Protein 4DZT (pdb70)

Nearest PDB structures (foldseek):
  4dzt-assembly1_A  TM=1.004E+00  e=1.443E-64  Thermus aquaticus
  5wsl-assembly3_C  TM=9.972E-01  e=3.946E-50  Meiothermus taiwanensis WR-220
  8c4z-assembly1_B  TM=9.954E-01  e=3.237E-49  Thermus sp. Rt41A
  2b6n-assembly1_A  TM=9.956E-01  e=1.188E-48  Serratia sp. GF96
  8c4x-assembly1_A  TM=9.889E-01  e=1.131E-44  Actinomadura keratinilytica

InterPro domains:
  IPR000209 Peptidase S8/S53 domain [PF00082] (157-385)
  IPR010259 Peptidase S8 propeptide/proteinase inhibitor I9 [PF05922] (54-125)
  IPR015500 Peptidase S8, subtilisin-related [PR00723] (157-176)
  IPR015500 Peptidase S8, subtilisin-related [PR00723] (193-206)
  IPR015500 Peptidase S8, subtilisin-related [PR00723] (346-362)
  IPR022398 Peptidase S8, subtilisin, His-active site [PS00137] (197-207)
  IPR023827 Peptidase S8, subtilisin, Asp-active site [PS00136] (162-173)
  IPR023828 Peptidase S8, subtilisin, Ser-active site [PS00138] (347-357)
  IPR034193 Proteinase K-like catalytic domain [cd04077] (135-383)
  IPR036852 Peptidase S8/S53 domain superfamily [G3DSA:3.40.50.200] (128-403)
  IPR036852 Peptidase S8/S53 domain superfamily [SSF52743] (130-393)
  IPR037045 Peptidase S8 propeptide/proteinase inhibitor I9 superfamily [G3DSA:3.30.70.80] (52-126)
  IPR050131 Subtilisin-like serine protease [PTHR43806] (48-412)

B-factor: mean 15.78, std 9.95, range [2.18, 90.74]

CATH classification: 3.40.50.200

Organism: Thermus aquaticus (NCBI:txid271)

Radius of gyration: 16.33 Å; Cα contacts (8 Å, |Δi|>4): 812; chains: 1; bounding box: 38×42×44 Å

Structure (mmCIF, N/CA/C/O backbone):
data_4DZT
#
_entry.id   4DZT
#
_cell.length_a   40.906
_cell.length_b   64.480
_cell.length_c   45.716
_cell.angle_alpha   90.00
_cell.angle_beta   109.10
_cell.angle_gamma   90.00
#
_symmetry.space_group_name_H-M   'P 1 21 1'
#
loop_
_entity.id
_entity.type
_entity.pdbx_description
1 polymer Aqualysin-1
2 non-polymer 'phenylmethanesulfonic acid'
3 non-polymer 'CALCIUM ION'
4 water water
#
loop_
_atom_site.group_PDB
_atom_site.id
_atom_site.type_symbol
_atom_site.label_atom_id
_atom_site.label_alt_id
_atom_site.label_comp_id
_atom_site.label_asym_id
_atom_site.label_entity_id
_atom_site.label_seq_id
_atom_site.pdbx_PDB_ins_code
_atom_site.Cartn_x
_atom_site.Cartn_y
_atom_site.Cartn_z
_atom_site.occupancy
_atom_site.B_iso_or_equiv
_atom_site.auth_seq_id
_atom_site.auth_comp_id
_atom_site.auth_asym_id
_atom_site.auth_atom_id
_atom_site.pdbx_PDB_model_num
ATOM 1 N N . ALA A 1 1 ? 22.941 5.259 25.445 1.00 18.67 1 ALA A N 1
ATOM 2 C CA . ALA A 1 1 ? 24.266 4.969 26.010 1.00 16.52 1 ALA A CA 1
ATOM 3 C C . ALA A 1 1 ? 24.903 6.310 26.354 1.00 13.94 1 ALA A C 1
ATOM 4 O O . ALA A 1 1 ? 24.511 7.304 25.734 1.00 14.72 1 ALA A O 1
ATOM 6 N N . THR A 1 2 ? 25.818 6.372 27.313 1.00 8.72 2 THR A N 1
ATOM 7 C CA . THR A 1 2 ? 26.433 7.695 27.540 1.00 16.05 2 THR A CA 1
ATOM 8 C C . THR A 1 2 ? 27.948 7.569 27.443 1.00 19.17 2 THR A C 1
ATOM 9 O O . THR A 1 2 ? 28.535 6.670 28.050 1.00 18.61 2 THR A O 1
ATOM 13 N N . GLN A 1 3 ? 28.578 8.464 26.701 1.00 12.37 3 GLN A N 1
ATOM 14 C CA . GLN A 1 3 ? 30.045 8.483 26.624 1.00 6.69 3 GLN A CA 1
ATOM 15 C C . GLN A 1 3 ? 30.607 9.514 27.588 1.00 8.76 3 GLN A C 1
ATOM 16 O O . GLN A 1 3 ? 30.233 10.679 27.486 1.00 9.77 3 GLN A O 1
ATOM 22 N N . SER A 1 4 ? 31.473 9.111 28.515 1.00 10.99 4 SER A N 1
ATOM 23 C CA . SER A 1 4 ? 32.068 10.074 29.434 1.00 6.57 4 SER A CA 1
ATOM 24 C C . SER A 1 4 ? 33.441 9.567 29.862 1.00 11.23 4 SER A C 1
ATOM 25 O O . SER A 1 4 ? 33.518 8.402 30.281 1.00 15.34 4 SER A O 1
ATOM 28 N N . PRO A 1 5 ? 34.491 10.353 29.784 1.00 13.54 5 PRO A N 1
ATOM 29 C CA . PRO A 1 5 ? 34.481 11.716 29.251 1.00 20.43 5 PRO A CA 1
ATOM 30 C C . PRO A 1 5 ? 34.314 11.766 27.731 1.00 21.39 5 PRO A C 1
ATOM 31 O O . PRO A 1 5 ? 34.298 10.733 27.067 1.00 13.38 5 PRO A O 1
ATOM 35 N N . ALA A 1 6 ? 34.181 12.974 27.192 1.00 17.60 6 ALA A N 1
ATOM 36 C CA . ALA A 1 6 ? 33.890 13.133 25.777 1.00 18.30 6 ALA A CA 1
ATOM 37 C C . ALA A 1 6 ? 34.488 14.430 25.222 1.00 14.08 6 ALA A C 1
ATOM 38 O O . ALA A 1 6 ? 34.648 15.375 25.983 1.00 9.09 6 ALA A O 1
ATOM 40 N N . PRO A 1 7 ? 34.759 14.419 23.926 1.00 9.91 7 PRO A N 1
ATOM 41 C CA . PRO A 1 7 ? 35.211 15.603 23.187 1.00 10.25 7 PRO A CA 1
ATOM 42 C C . PRO A 1 7 ? 34.260 16.764 23.432 1.00 14.15 7 PRO A C 1
ATOM 43 O O . PRO A 1 7 ? 33.050 16.530 23.555 1.00 16.06 7 PRO A O 1
ATOM 47 N N . TRP A 1 8 ? 34.720 18.016 23.519 1.00 9.11 8 TRP A N 1
ATOM 48 C CA . TRP A 1 8 ? 33.787 19.041 24.012 1.00 9.14 8 TRP A CA 1
ATOM 49 C C . TRP A 1 8 ? 32.638 19.253 23.047 1.00 5.34 8 TRP A C 1
ATOM 50 O O . TRP A 1 8 ? 31.508 19.595 23.435 1.00 10.58 8 TRP A O 1
ATOM 61 N N . GLY A 1 9 ? 32.889 19.098 21.746 1.00 7.26 9 GLY A N 1
ATOM 62 C CA . GLY A 1 9 ? 31.803 19.358 20.786 1.00 9.45 9 GLY A CA 1
ATOM 63 C C . GLY A 1 9 ? 30.651 18.382 20.932 1.00 13.06 9 GLY A C 1
ATOM 64 O O . GLY A 1 9 ? 29.471 18.752 20.974 1.00 12.22 9 GLY A O 1
ATOM 65 N N . LEU A 1 10 ? 30.913 17.082 21.037 1.00 8.80 10 LEU A N 1
ATOM 66 C CA . LEU A 1 10 ? 29.880 16.121 21.382 1.00 7.26 10 LEU A CA 1
ATOM 67 C C . LEU A 1 10 ? 29.204 16.501 22.701 1.00 9.93 10 LEU A C 1
ATOM 68 O O . LEU A 1 10 ? 27.987 16.491 22.835 1.00 9.94 10 LEU A O 1
ATOM 73 N N . ASP A 1 11 ? 30.044 16.804 23.682 1.00 9.58 11 ASP A N 1
ATOM 74 C CA . ASP A 1 11 ? 29.572 17.190 25.011 1.00 9.16 11 ASP A CA 1
ATOM 75 C C . ASP A 1 11 ? 28.541 18.313 24.942 1.00 7.20 11 ASP A C 1
ATOM 76 O O . ASP A 1 11 ? 27.507 18.305 25.630 1.00 6.05 11 ASP A O 1
ATOM 81 N N . ARG A 1 12 ? 28.817 19.313 24.113 1.00 6.84 12 ARG A N 1
ATOM 82 C CA . ARG A 1 12 ? 27.983 20.515 24.082 1.00 8.33 12 ARG A CA 1
ATOM 83 C C . ARG A 1 12 ? 26.629 20.252 23.455 1.00 13.65 12 ARG A C 1
ATOM 84 O O . ARG A 1 12 ? 25.587 20.826 23.769 1.00 8.96 12 ARG A O 1
ATOM 92 N N . ILE A 1 13 ? 26.564 19.342 22.468 1.00 10.04 13 ILE A N 1
ATOM 93 C CA . ILE A 1 13 ? 25.305 19.309 21.729 1.00 6.74 13 ILE A CA 1
ATOM 94 C C . ILE A 1 13 ? 24.233 18.421 22.354 1.00 11.45 13 ILE A C 1
ATOM 95 O O . ILE A 1 13 ? 23.126 18.431 21.811 1.00 9.91 13 ILE A O 1
ATOM 100 N N . ASP A 1 14 ? 24.524 17.670 23.427 1.00 9.12 14 ASP A N 1
ATOM 101 C CA . ASP A 1 14 ? 23.405 16.905 24.014 1.00 9.04 14 ASP A CA 1
ATOM 102 C C . ASP A 1 14 ? 22.817 17.625 25.214 1.00 17.22 14 ASP A C 1
ATOM 103 O O . ASP A 1 14 ? 22.105 17.024 26.026 1.00 10.35 14 ASP A O 1
ATOM 108 N N . GLN A 1 15 ? 23.099 18.924 25.357 1.00 14.89 15 GLN A N 1
ATOM 109 C CA . GLN A 1 15 ? 22.484 19.693 26.426 1.00 14.57 15 GLN A CA 1
ATOM 110 C C . GLN A 1 15 ? 22.152 21.096 25.933 1.00 20.60 15 GLN A C 1
ATOM 111 O O . GLN A 1 15 ? 22.737 21.582 24.973 1.00 15.23 15 GLN A O 1
ATOM 117 N N . ARG A 1 16 ? 21.213 21.754 26.604 1.00 13.94 16 ARG A N 1
ATOM 118 C CA . ARG A 1 16 ? 20.896 23.120 26.194 1.00 10.93 16 ARG A CA 1
ATOM 119 C C . ARG A 1 16 ? 21.848 24.150 26.766 1.00 14.09 16 ARG A C 1
ATOM 120 O O . ARG A 1 16 ? 22.184 25.118 26.077 1.00 14.01 16 ARG A O 1
ATOM 128 N N . ASP A 1 17 ? 22.280 24.015 28.023 1.00 12.99 17 ASP A N 1
ATOM 129 C CA . ASP A 1 17 ? 23.054 25.097 28.621 1.00 7.75 17 ASP A 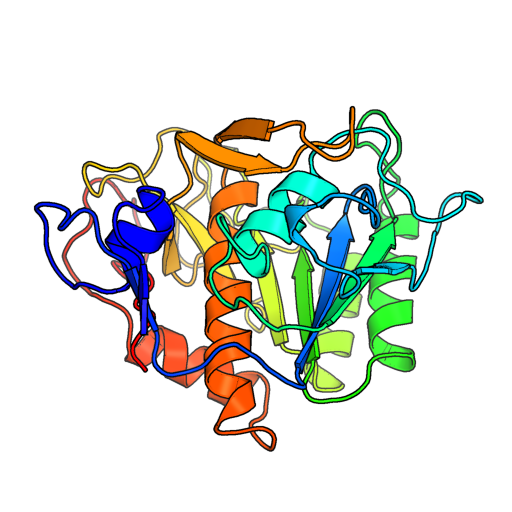CA 1
ATOM 130 C C . ASP A 1 17 ? 24.411 24.659 29.173 1.00 11.09 17 ASP A C 1
ATOM 131 O O . ASP A 1 17 ? 24.608 23.487 29.467 1.00 16.42 17 ASP A O 1
ATOM 139 N N . LEU A 1 18 ? 25.305 25.629 29.312 1.00 5.63 18 LEU A N 1
ATOM 140 C CA . LEU A 1 18 ? 26.576 25.410 29.998 1.00 6.46 18 LEU A CA 1
ATOM 141 C C . LEU A 1 18 ? 26.302 25.301 31.487 1.00 8.73 18 LEU A C 1
ATOM 142 O O . LEU A 1 18 ? 25.201 25.709 31.875 1.00 12.47 18 LEU A O 1
ATOM 147 N N . PRO A 1 19 ? 27.192 24.786 32.309 1.00 13.18 19 PRO A N 1
ATOM 148 C CA . PRO A 1 19 ? 28.500 24.295 31.882 1.00 16.51 19 PRO A CA 1
ATOM 149 C C . PRO A 1 19 ? 28.473 22.900 31.268 1.00 12.43 19 PRO A C 1
ATOM 150 O O . PRO A 1 19 ? 27.563 22.095 31.383 1.00 10.91 19 PRO A O 1
ATOM 154 N N . LEU A 1 20 ? 29.547 22.590 30.545 1.00 10.44 20 LEU A N 1
ATOM 155 C CA . LEU A 1 20 ? 29.673 21.256 29.949 1.00 6.74 20 LEU A CA 1
ATOM 156 C C . LEU A 1 20 ? 29.578 20.141 30.979 1.00 18.89 20 LEU A C 1
ATOM 157 O O . LEU A 1 20 ? 29.991 20.326 32.131 1.00 15.14 20 LEU A O 1
ATOM 162 N N . SER A 1 21 ? 29.050 18.977 30.598 1.00 11.80 21 SER A N 1
ATOM 163 C CA . SER A 1 21 ? 28.867 17.890 31.551 1.00 6.24 21 SER A CA 1
ATOM 164 C C . SER A 1 21 ? 29.987 16.865 31.496 1.00 12.39 21 SER A C 1
ATOM 165 O O . SER A 1 21 ? 30.028 15.964 32.342 1.00 11.88 21 SER A O 1
ATOM 168 N N . ASN A 1 22 ? 30.893 16.974 30.529 1.00 11.29 22 ASN A N 1
ATOM 169 C CA . ASN A 1 22 ? 31.889 15.973 30.192 1.00 7.67 22 ASN A CA 1
ATOM 170 C C . ASN A 1 22 ? 31.238 14.634 29.835 1.00 12.11 22 ASN A C 1
ATOM 171 O O . ASN A 1 22 ? 31.763 13.536 30.072 1.00 14.03 22 ASN A O 1
ATOM 176 N N . SER A 1 23 ? 30.055 14.709 29.224 1.00 9.81 23 SER A N 1
ATOM 177 C CA . SER A 1 23 ? 29.338 13.518 28.818 1.00 11.76 23 SER A CA 1
ATOM 178 C C . SER A 1 23 ? 28.487 13.740 27.573 1.00 11.53 23 SER A C 1
ATOM 179 O O . SER A 1 23 ? 27.884 14.784 27.321 1.00 11.71 23 SER A O 1
ATOM 182 N N . TYR A 1 24 ? 28.448 12.686 26.753 1.00 6.08 24 TYR A N 1
ATOM 183 C CA . TYR A 1 24 ? 27.655 12.722 25.534 1.00 13.07 24 TYR A CA 1
ATOM 184 C C . TYR A 1 24 ? 26.712 11.517 25.515 1.00 12.99 24 TYR A C 1
ATOM 185 O O . TYR A 1 24 ? 27.133 10.362 25.473 1.00 10.17 24 TYR A O 1
ATOM 194 N N . THR A 1 25 ? 25.429 11.842 25.568 1.00 10.84 25 THR A N 1
ATOM 195 C CA . THR A 1 25 ? 24.431 10.772 25.586 1.00 14.47 25 THR A CA 1
ATOM 196 C C . THR A 1 25 ? 23.806 10.599 24.210 1.00 19.93 25 THR A C 1
ATOM 197 O O . THR A 1 25 ? 23.554 11.616 23.559 1.00 14.92 25 THR A O 1
ATOM 201 N N . TYR A 1 26 ? 23.570 9.355 23.790 1.00 12.91 26 TYR A N 1
ATOM 202 C CA . TYR A 1 26 ? 22.947 9.135 22.478 1.00 13.07 26 TYR A CA 1
ATOM 203 C C . TYR A 1 26 ? 21.947 7.985 22.561 1.00 15.32 26 TYR A C 1
ATOM 204 O O . TYR A 1 26 ? 22.209 6.969 23.211 1.00 16.65 26 TYR A O 1
ATOM 213 N N . THR A 1 27 ? 20.793 8.147 21.927 1.00 16.98 27 THR A N 1
ATOM 214 C CA . THR A 1 27 ? 19.780 7.098 21.963 1.00 15.45 27 THR A CA 1
ATOM 215 C C . THR A 1 27 ? 19.713 6.384 20.616 1.00 24.84 27 THR A C 1
ATOM 216 O O . THR A 1 27 ? 18.973 5.424 20.474 1.00 22.06 27 THR A O 1
ATOM 220 N N . ALA A 1 28 ? 20.477 6.857 19.647 1.00 16.17 28 ALA A N 1
ATOM 221 C CA . ALA A 1 28 ? 20.608 6.260 18.328 1.00 10.77 28 ALA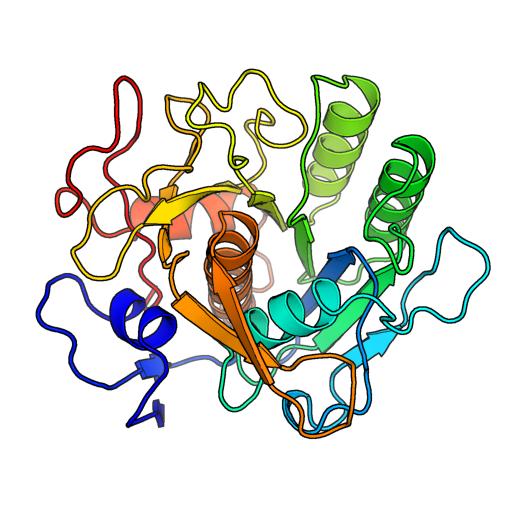 A CA 1
ATOM 222 C C . ALA A 1 28 ? 22.093 6.306 17.966 1.00 8.28 28 ALA A C 1
ATOM 223 O O . ALA A 1 28 ? 22.838 6.970 18.696 1.00 14.28 28 ALA A O 1
ATOM 225 N N . THR A 1 29 ? 22.466 5.625 16.897 1.00 8.86 29 THR A N 1
ATOM 226 C CA . THR A 1 29 ? 23.831 5.518 16.442 1.00 12.19 29 THR A CA 1
ATOM 227 C C . THR A 1 29 ? 23.965 5.782 14.941 1.00 13.05 29 THR A C 1
ATOM 228 O O . THR A 1 29 ? 25.097 5.804 14.461 1.00 16.93 29 THR A O 1
ATOM 232 N N . GLY A 1 30 ? 22.879 5.973 14.206 1.00 11.74 30 GLY A N 1
ATOM 233 C CA . GLY A 1 30 ? 22.940 6.141 12.766 1.00 13.40 30 GLY A CA 1
ATOM 234 C C . GLY A 1 30 ? 23.117 4.819 12.039 1.00 14.06 30 GLY A C 1
ATOM 235 O O . GLY A 1 30 ? 23.549 4.724 10.889 1.00 10.47 30 GLY A O 1
ATOM 236 N N . ARG A 1 31 ? 22.799 3.718 12.715 1.00 11.82 31 ARG A N 1
ATOM 237 C CA . ARG A 1 31 ? 23.008 2.388 12.152 1.00 11.15 31 ARG A CA 1
ATOM 238 C C . ARG A 1 31 ? 22.172 2.288 10.883 1.00 5.99 31 ARG A C 1
ATOM 239 O O . ARG A 1 31 ? 21.019 2.744 10.936 1.00 12.06 31 ARG A O 1
ATOM 247 N N . GLY A 1 32 ? 22.742 1.793 9.799 1.00 18.39 32 GLY A N 1
ATOM 248 C CA . GLY A 1 32 ? 22.017 1.691 8.536 1.00 20.47 32 GLY A CA 1
ATOM 249 C C . GLY A 1 32 ? 21.954 2.972 7.735 1.00 24.43 32 GLY A C 1
ATOM 250 O O . GLY A 1 32 ? 21.372 3.027 6.641 1.00 16.43 32 GLY A O 1
ATOM 251 N N . VAL A 1 33 ? 22.522 4.098 8.200 1.00 13.70 33 VAL A N 1
ATOM 252 C CA . VAL A 1 33 ? 22.411 5.250 7.280 1.00 12.12 33 VAL A CA 1
ATOM 253 C C . VAL A 1 33 ? 23.803 5.528 6.724 1.00 9.81 33 VAL A C 1
ATOM 254 O O . VAL A 1 33 ? 24.846 5.286 7.311 1.00 14.06 33 VAL A O 1
ATOM 258 N N . ASN A 1 34 ? 23.754 5.964 5.469 1.00 5.94 34 ASN A N 1
ATOM 259 C CA . ASN A 1 34 ? 24.895 6.136 4.598 1.00 7.59 34 ASN A CA 1
ATOM 260 C C . ASN A 1 34 ? 25.320 7.593 4.550 1.00 11.45 34 ASN A C 1
ATOM 261 O O . ASN A 1 34 ? 24.523 8.456 4.183 1.00 10.65 34 ASN A O 1
ATOM 266 N N . VAL A 1 35 ? 26.567 7.858 4.943 1.00 10.01 35 VAL A N 1
ATOM 267 C CA . VAL A 1 35 ? 27.055 9.231 4.967 1.00 6.16 35 VAL A CA 1
ATOM 268 C C . VAL A 1 35 ? 28.170 9.377 3.922 1.00 11.49 35 VAL A C 1
ATOM 269 O O . VAL A 1 35 ? 29.140 8.617 3.995 1.00 13.73 35 VAL A O 1
ATOM 273 N N . TYR A 1 36 ? 27.986 10.314 3.006 1.00 7.63 36 TYR A N 1
ATOM 274 C CA . TYR A 1 36 ? 28.927 10.585 1.919 1.00 10.24 36 TYR A CA 1
ATOM 275 C C . TYR A 1 36 ? 29.776 11.803 2.239 1.00 11.77 36 TYR A C 1
ATOM 276 O O . TYR A 1 36 ? 29.304 12.936 2.255 1.00 7.84 36 TYR A O 1
ATOM 285 N N . VAL A 1 37 ? 31.056 11.587 2.527 1.00 12.41 37 VAL A N 1
ATOM 286 C CA . VAL A 1 37 ? 31.940 12.705 2.866 1.00 9.68 37 VAL A CA 1
ATOM 287 C C . VAL A 1 37 ? 32.676 13.180 1.619 1.00 12.46 37 VAL A C 1
ATOM 288 O O . VAL A 1 37 ? 33.560 12.488 1.116 1.00 10.59 37 VAL A O 1
ATOM 292 N N . ILE A 1 38 ? 32.296 14.334 1.108 1.00 10.45 38 ILE A N 1
ATOM 293 C CA . ILE A 1 38 ? 32.854 14.930 -0.096 1.00 6.41 38 ILE A CA 1
ATOM 294 C C . ILE A 1 38 ? 33.971 15.871 0.354 1.00 10.70 38 ILE A C 1
ATOM 295 O O . ILE A 1 38 ? 33.695 16.941 0.896 1.00 7.41 38 ILE A O 1
ATOM 300 N N . ASP A 1 39 ? 35.200 15.413 0.140 1.00 8.85 39 ASP A N 1
ATOM 301 C CA . ASP A 1 39 ? 36.341 16.035 0.813 1.00 6.25 39 ASP A CA 1
ATOM 302 C C . ASP A 1 39 ? 37.632 15.475 0.245 1.00 10.42 39 ASP A C 1
ATOM 303 O O . ASP A 1 39 ? 37.656 15.112 -0.939 1.00 13.44 39 ASP A O 1
ATOM 308 N N . THR A 1 40 ? 38.691 15.440 1.069 1.00 10.22 40 THR A N 1
ATOM 309 C CA . THR A 1 40 ? 40.006 15.015 0.585 1.00 7.69 40 THR A CA 1
ATOM 310 C C . THR A 1 40 ? 40.152 13.505 0.636 1.00 11.63 40 THR A C 1
ATOM 311 O O . THR A 1 40 ? 41.246 12.996 0.436 1.00 6.59 40 THR 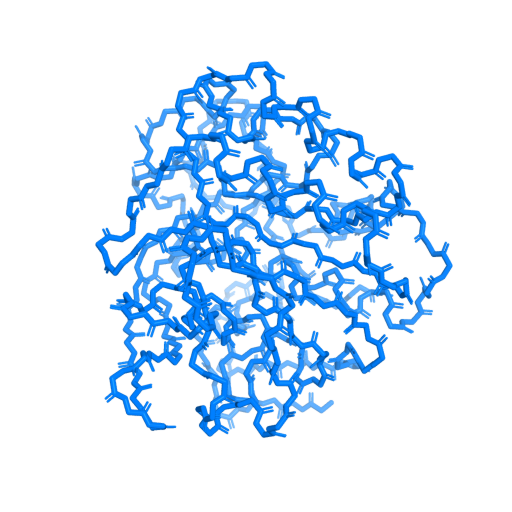A O 1
ATOM 315 N N . GLY A 1 41 ? 39.073 12.790 0.947 1.00 11.42 41 GLY A N 1
ATOM 316 C CA . GLY A 1 41 ? 39.183 11.334 1.030 1.00 6.11 41 GLY A CA 1
ATOM 317 C C . GLY A 1 41 ? 39.088 10.918 2.489 1.00 5.72 41 GLY A C 1
ATOM 318 O O . GLY A 1 41 ? 38.902 11.800 3.331 1.00 8.68 41 GLY A O 1
ATOM 319 N N . ILE A 1 42 ? 39.226 9.629 2.759 1.00 9.52 42 ILE A N 1
ATOM 320 C CA . ILE A 1 42 ? 39.211 9.112 4.136 1.00 8.78 42 ILE A CA 1
ATOM 321 C C . ILE A 1 42 ? 40.261 8.028 4.330 1.00 11.69 42 ILE A C 1
ATOM 322 O O . ILE A 1 42 ? 40.390 7.137 3.479 1.00 10.88 42 ILE A O 1
ATOM 327 N N . ARG A 1 43 ? 41.014 8.075 5.435 1.00 6.54 43 ARG A N 1
ATOM 328 C CA . ARG A 1 43 ? 41.889 6.928 5.726 1.00 12.76 43 ARG A CA 1
ATOM 329 C C . ARG A 1 43 ? 40.991 5.825 6.265 1.00 12.91 43 ARG A C 1
ATOM 330 O O . ARG A 1 43 ? 40.589 5.851 7.430 1.00 9.94 43 ARG A O 1
ATOM 338 N N . THR A 1 44 ? 40.606 4.877 5.416 1.00 7.32 44 THR A N 1
ATOM 339 C CA . THR A 1 44 ? 39.527 3.989 5.831 1.00 6.37 44 THR A CA 1
ATOM 340 C C . THR A 1 44 ? 39.943 2.997 6.910 1.00 16.66 44 THR A C 1
ATOM 341 O O . THR A 1 44 ? 39.061 2.461 7.583 1.00 14.24 44 THR A O 1
ATOM 345 N N . THR A 1 45 ? 41.237 2.745 7.066 1.00 9.62 45 THR A N 1
ATOM 346 C CA . THR A 1 45 ? 41.674 1.730 8.026 1.00 14.90 45 THR A CA 1
ATOM 347 C C . THR A 1 45 ? 41.920 2.323 9.402 1.00 17.33 45 THR A C 1
ATOM 348 O O . THR A 1 45 ? 42.345 1.613 10.316 1.00 16.29 45 THR A O 1
ATOM 352 N N . HIS A 1 46 ? 41.652 3.628 9.548 1.00 10.67 46 HIS A N 1
ATOM 353 C CA . HIS A 1 46 ? 41.799 4.235 10.872 1.00 9.74 46 HIS A CA 1
ATOM 354 C C . HIS A 1 46 ? 40.964 3.469 11.893 1.00 17.15 46 HIS A C 1
ATOM 355 O O . HIS A 1 46 ? 39.831 3.015 11.679 1.00 9.69 46 HIS A O 1
ATOM 362 N N . ARG A 1 47 ? 41.563 3.310 13.070 1.00 12.32 47 ARG A N 1
ATOM 363 C CA . ARG A 1 47 ? 40.882 2.527 14.097 1.00 16.86 47 ARG A CA 1
ATOM 364 C C . ARG A 1 47 ? 39.572 3.169 14.542 1.00 13.87 47 ARG A C 1
ATOM 365 O O . ARG A 1 47 ? 38.748 2.450 15.105 1.00 16.19 47 ARG A O 1
ATOM 373 N N . GLU A 1 48 ? 39.324 4.459 14.347 1.00 7.07 48 GLU A N 1
ATOM 374 C CA . GLU A 1 48 ? 3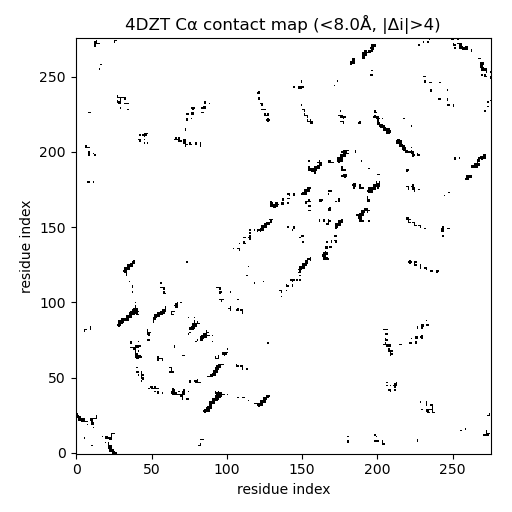8.038 5.044 14.760 1.00 10.64 48 GLU A CA 1
ATOM 375 C C . GLU A 1 48 ? 36.815 4.499 14.030 1.00 7.49 48 GLU A C 1
ATOM 376 O O . GLU A 1 48 ? 35.684 4.651 14.514 1.00 9.40 48 GLU A O 1
ATOM 382 N N . PHE A 1 49 ? 36.990 3.918 12.847 1.00 8.30 49 PHE A N 1
ATOM 383 C CA . PHE A 1 49 ? 35.876 3.579 11.972 1.00 10.13 49 PHE A CA 1
ATOM 384 C C . PHE A 1 49 ? 35.468 2.114 12.087 1.00 10.51 49 PHE A C 1
ATOM 385 O O . PHE A 1 49 ? 34.374 1.772 11.646 1.00 12.37 49 PHE A O 1
ATOM 393 N N . GLY A 1 50 ? 36.334 1.273 12.648 1.00 12.50 50 GLY A N 1
ATOM 394 C CA . GLY A 1 50 ? 36.058 -0.138 12.797 1.00 12.58 50 GLY A CA 1
ATOM 395 C C . GLY A 1 50 ? 35.466 -0.798 11.575 1.00 15.88 50 GLY A C 1
ATOM 396 O O . GLY A 1 50 ? 34.437 -1.472 11.666 1.00 22.09 50 GLY A O 1
ATOM 397 N N . GLY A 1 51 ? 36.064 -0.623 10.407 1.00 11.81 51 GLY A N 1
ATOM 398 C CA . GLY A 1 51 ? 35.573 -1.222 9.193 1.00 14.85 51 GLY A CA 1
ATOM 399 C C . GLY A 1 51 ? 34.363 -0.582 8.553 1.00 21.22 51 GLY A C 1
ATOM 400 O O . GLY A 1 51 ? 33.919 -1.103 7.518 1.00 15.49 51 GLY A O 1
ATOM 401 N N . ARG A 1 52 ? 33.814 0.504 9.091 1.00 10.42 52 ARG A N 1
ATOM 402 C CA . ARG A 1 52 ? 32.593 1.097 8.547 1.00 7.10 52 ARG A CA 1
ATOM 403 C C . ARG A 1 52 ? 32.855 2.112 7.448 1.00 11.00 52 ARG A C 1
ATOM 404 O O . ARG A 1 52 ? 31.918 2.581 6.796 1.00 14.15 52 ARG A O 1
ATOM 412 N N . ALA A 1 53 ? 34.108 2.499 7.234 1.00 10.17 53 ALA A N 1
ATOM 413 C CA . ALA A 1 53 ? 34.449 3.478 6.204 1.00 15.60 53 ALA A CA 1
ATOM 414 C C . ALA A 1 53 ? 34.836 2.792 4.909 1.00 19.63 53 ALA A C 1
ATOM 415 O O . ALA A 1 53 ? 35.624 1.834 4.894 1.00 14.28 53 ALA A O 1
ATOM 417 N N . ARG A 1 54 ? 34.310 3.225 3.769 1.00 10.42 54 ARG A N 1
ATOM 418 C CA . ARG A 1 54 ? 34.791 2.635 2.520 1.00 14.24 54 ARG A CA 1
ATOM 419 C C . ARG A 1 54 ? 34.862 3.746 1.477 1.00 20.14 54 ARG A C 1
ATOM 420 O O . ARG A 1 54 ? 34.398 4.847 1.762 1.00 12.72 54 ARG A O 1
ATOM 428 N N . VAL A 1 55 ? 35.468 3.451 0.335 1.00 16.96 55 VAL A N 1
ATOM 429 C CA . VAL A 1 55 ? 35.620 4.446 -0.721 1.00 16.90 55 VAL A CA 1
ATOM 430 C C . VAL A 1 55 ? 34.444 4.349 -1.690 1.00 15.67 55 VAL A C 1
ATOM 431 O O . VAL A 1 55 ? 34.102 3.252 -2.139 1.00 20.26 55 VAL A O 1
ATOM 435 N N . GLY A 1 56 ? 33.819 5.465 -2.046 1.00 11.73 56 GLY A N 1
ATOM 436 C CA . GLY A 1 56 ? 32.776 5.453 -3.057 1.00 10.29 56 GLY A CA 1
ATOM 437 C C . GLY A 1 56 ? 33.323 5.953 -4.376 1.00 11.95 56 GLY A C 1
ATOM 438 O O . GLY A 1 56 ? 33.162 5.326 -5.422 1.00 15.80 56 GLY A O 1
ATOM 439 N N . TYR A 1 57 ? 33.997 7.112 -4.341 1.00 10.75 57 TYR A N 1
ATOM 440 C CA . TYR A 1 57 ? 34.416 7.669 -5.638 1.00 9.28 57 TYR A CA 1
ATOM 441 C C . TYR A 1 57 ? 35.634 8.548 -5.481 1.00 15.95 57 TYR A C 1
ATOM 442 O O . TYR A 1 57 ? 35.824 9.181 -4.432 1.00 11.78 57 TYR A O 1
ATOM 451 N N . ASP A 1 58 ? 36.495 8.622 -6.482 1.00 11.00 58 ASP A N 1
ATOM 452 C CA . ASP A 1 58 ? 37.677 9.486 -6.458 1.00 9.74 58 ASP A CA 1
ATOM 453 C C . ASP A 1 58 ? 37.739 10.215 -7.800 1.00 16.33 58 ASP A C 1
ATOM 454 O O . ASP A 1 58 ? 37.923 9.555 -8.822 1.00 14.06 58 ASP A O 1
ATOM 459 N N . ALA A 1 59 ? 37.584 11.526 -7.793 1.00 12.62 59 ALA A N 1
ATOM 460 C CA . ALA A 1 59 ? 37.552 12.363 -8.978 1.00 16.54 59 ALA A CA 1
ATOM 461 C C . ALA A 1 59 ? 38.939 12.710 -9.500 1.00 17.86 59 ALA A C 1
ATOM 462 O O . ALA A 1 59 ? 39.037 13.412 -10.508 1.00 17.49 59 ALA A O 1
ATOM 464 N N . LEU A 1 60 ? 40.023 12.257 -8.871 1.00 8.26 60 LEU A N 1
ATOM 465 C CA . LEU A 1 60 ? 41.364 12.691 -9.244 1.00 8.54 60 LEU A CA 1
ATOM 466 C C . LEU A 1 60 ? 42.289 11.581 -9.716 1.00 16.86 60 LEU A C 1
ATOM 467 O O . LEU A 1 60 ? 43.511 11.789 -9.796 1.00 13.78 60 LEU A O 1
ATOM 472 N N . GLY A 1 61 ? 41.762 10.402 -10.000 1.00 16.89 61 GLY A N 1
ATOM 473 C CA . GLY A 1 61 ? 42.507 9.257 -10.469 1.00 20.25 61 GLY A CA 1
ATOM 474 C C . GLY A 1 61 ? 43.141 8.400 -9.397 1.00 22.14 61 GLY A C 1
ATOM 475 O O . GLY A 1 61 ? 43.905 7.463 -9.669 1.00 20.02 61 GLY A O 1
ATOM 476 N N . GLY A 1 62 ? 42.838 8.712 -8.137 1.00 11.95 62 GLY A N 1
ATOM 477 C CA . GLY A 1 62 ? 43.418 7.987 -7.025 1.00 10.54 62 GLY A CA 1
ATOM 478 C C . GLY A 1 62 ? 42.464 6.946 -6.474 1.00 16.00 62 GLY A C 1
ATOM 479 O O . GLY A 1 62 ? 41.454 6.650 -7.116 1.00 19.61 62 GLY A O 1
ATOM 480 N N . ASN A 1 63 ? 42.791 6.422 -5.303 1.00 7.38 63 ASN A N 1
ATOM 481 C CA . ASN A 1 63 ? 42.089 5.340 -4.662 1.00 16.81 63 ASN A CA 1
ATOM 482 C C . ASN A 1 63 ? 41.153 5.782 -3.543 1.00 13.35 63 ASN A C 1
ATOM 483 O O . ASN A 1 63 ? 40.706 4.908 -2.782 1.00 11.87 63 ASN A O 1
ATOM 488 N N . GLY A 1 64 ? 40.863 7.075 -3.449 1.00 12.97 64 GLY A N 1
ATOM 489 C CA . GLY A 1 64 ? 39.921 7.533 -2.444 1.00 11.62 64 GLY A CA 1
ATOM 490 C C . GLY A 1 64 ? 40.514 7.758 -1.067 1.00 16.68 64 GLY A C 1
ATOM 491 O O . GLY A 1 64 ? 39.800 8.337 -0.238 1.00 12.93 64 GLY A O 1
ATOM 492 N N . GLN A 1 65 ? 41.752 7.333 -0.793 1.00 13.91 65 GLN A N 1
ATOM 493 C CA . GLN A 1 65 ? 42.331 7.485 0.534 1.00 16.20 65 GLN A CA 1
ATOM 494 C C . GLN A 1 65 ? 42.779 8.925 0.740 1.00 12.11 65 GLN A C 1
ATOM 495 O O . GLN A 1 65 ? 43.162 9.617 -0.188 1.00 11.84 65 GLN A O 1
ATOM 501 N N . ASP A 1 66 ? 42.754 9.364 1.989 1.00 8.92 66 ASP A N 1
ATOM 502 C CA . ASP A 1 66 ? 43.096 10.734 2.353 1.00 9.55 66 ASP A CA 1
ATOM 503 C C . ASP A 1 66 ? 44.593 10.971 2.356 1.00 12.10 66 ASP A C 1
ATOM 504 O O . ASP A 1 66 ? 45.311 10.174 2.972 1.00 13.98 66 ASP A O 1
ATOM 509 N N . CYS A 1 67 ? 45.159 11.991 1.702 1.00 7.09 67 CYS A N 1
ATOM 510 C CA . CYS A 1 67 ? 46.568 12.284 1.979 1.00 8.99 67 CYS A CA 1
ATOM 511 C C . CYS A 1 67 ? 46.692 13.699 2.526 1.00 7.49 67 CYS A C 1
ATOM 512 O O . CYS A 1 67 ? 47.752 14.313 2.490 1.00 15.65 67 CYS A O 1
ATOM 515 N N . ASN A 1 68 ? 45.573 14.245 3.016 1.00 12.28 68 ASN A N 1
ATOM 516 C CA . ASN A 1 68 ? 45.589 15.605 3.543 1.00 13.08 68 ASN A CA 1
ATOM 517 C C . ASN A 1 68 ? 45.292 15.630 5.041 1.00 14.30 68 ASN A C 1
ATOM 518 O O . ASN A 1 68 ? 45.970 16.324 5.800 1.00 10.51 68 ASN A O 1
ATOM 523 N N . GLY A 1 69 ? 44.267 14.891 5.465 1.00 11.91 69 GLY A N 1
ATOM 524 C CA . GLY A 1 69 ? 43.883 14.865 6.871 1.00 8.62 69 GLY A CA 1
ATOM 525 C C . GLY A 1 69 ? 42.464 15.356 7.074 1.00 9.75 69 GLY A C 1
ATOM 526 O O . GLY A 1 69 ? 41.732 14.793 7.886 1.00 8.18 69 GLY A O 1
ATOM 527 N N . HIS A 1 70 ? 42.073 16.399 6.349 1.00 9.63 70 HIS A N 1
ATOM 528 C CA . HIS A 1 70 ? 40.756 17.002 6.555 1.00 11.07 70 HIS A CA 1
ATOM 529 C C . HIS A 1 70 ? 39.613 16.009 6.405 1.00 10.49 70 HIS A C 1
ATOM 530 O O . HIS A 1 70 ? 38.757 15.966 7.296 1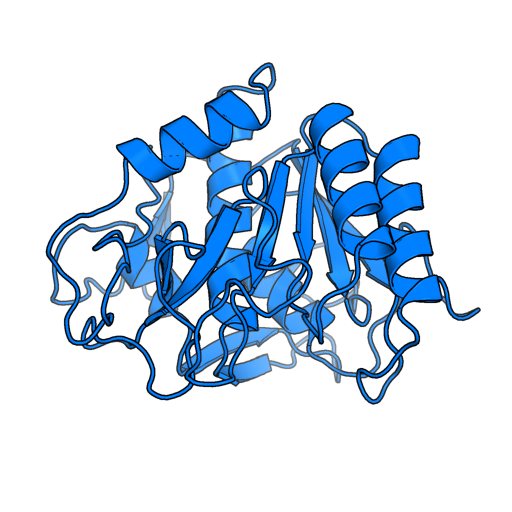.00 9.85 70 HIS A O 1
ATOM 542 N N . GLY A 1 71 ? 39.587 15.236 5.317 1.00 8.28 71 GLY A N 1
ATOM 543 C CA . GLY A 1 71 ? 38.477 14.305 5.127 1.00 11.07 71 GLY A CA 1
ATOM 544 C C . GLY A 1 71 ? 38.358 13.277 6.236 1.00 17.97 71 GLY A C 1
ATOM 545 O O . GLY A 1 71 ? 37.256 12.863 6.635 1.00 9.03 71 GLY A O 1
ATOM 546 N N . THR A 1 72 ? 39.498 12.825 6.751 1.00 9.69 72 THR A N 1
ATOM 547 C CA . THR A 1 72 ? 39.505 11.801 7.802 1.00 12.19 72 THR A CA 1
ATOM 548 C C . THR A 1 72 ? 38.966 12.385 9.107 1.00 8.52 72 THR A C 1
ATOM 549 O O . THR A 1 72 ? 38.204 11.711 9.797 1.00 8.86 72 THR A O 1
ATOM 553 N N . HIS A 1 73 ? 39.402 13.620 9.364 1.00 10.05 73 HIS A N 1
ATOM 554 C CA . HIS A 1 73 ? 39.041 14.393 10.548 1.00 11.02 73 HIS A CA 1
ATOM 555 C C . HIS A 1 73 ? 37.533 14.599 10.573 1.00 14.25 73 HIS A C 1
ATOM 556 O O . HIS A 1 73 ? 36.800 14.320 11.523 1.00 12.06 73 HIS A O 1
ATOM 563 N N . VAL A 1 74 ? 37.027 15.074 9.435 1.00 10.79 74 VAL A N 1
ATOM 564 C CA . VAL A 1 74 ? 35.590 15.291 9.241 1.00 9.33 74 VAL A CA 1
ATOM 565 C C . VAL A 1 74 ? 34.789 14.009 9.441 1.00 11.09 74 VAL A C 1
ATOM 566 O O . VAL A 1 74 ? 33.761 13.951 10.140 1.00 8.49 74 VAL A O 1
ATOM 570 N N . ALA A 1 75 ? 35.249 12.927 8.823 1.00 5.76 75 ALA A N 1
ATOM 571 C CA . ALA A 1 75 ? 34.630 11.604 8.934 1.00 11.74 75 ALA A CA 1
ATOM 572 C C . ALA A 1 75 ? 34.555 11.116 10.375 1.00 11.87 75 ALA A C 1
ATOM 573 O O . ALA A 1 75 ? 33.564 10.557 10.868 1.00 10.67 75 ALA A O 1
ATOM 575 N N . GLY A 1 76 ? 35.642 11.365 11.098 1.00 10.36 76 GLY A N 1
ATOM 576 C CA . GLY A 1 76 ? 35.668 11.032 12.512 1.00 13.69 76 GLY A CA 1
ATOM 577 C C . GLY A 1 76 ? 34.669 11.754 13.381 1.00 10.87 76 GLY A C 1
ATOM 578 O O . GLY A 1 76 ? 34.140 11.134 14.322 1.00 10.21 76 GLY A O 1
ATOM 579 N N . THR A 1 77 ? 34.386 13.033 13.119 1.00 5.61 77 THR A N 1
ATOM 580 C CA . THR A 1 77 ? 33.421 13.772 13.952 1.00 6.98 77 THR A CA 1
ATOM 581 C C . THR A 1 77 ? 32.020 13.303 13.635 1.00 7.87 77 THR A C 1
ATOM 582 O O . THR A 1 77 ? 31.099 13.265 14.427 1.00 12.79 77 THR A O 1
ATOM 586 N N . ILE A 1 78 ? 31.848 12.913 12.362 1.00 4.93 78 ILE A N 1
ATOM 587 C CA . ILE A 1 78 ? 30.560 12.340 12.022 1.00 4.20 78 ILE A CA 1
ATOM 588 C C . ILE A 1 78 ? 30.377 10.973 12.660 1.00 11.17 78 ILE A C 1
ATOM 589 O O . ILE A 1 78 ? 29.376 10.696 13.311 1.00 4.95 78 ILE A O 1
ATOM 594 N N . GLY A 1 79 ? 31.354 10.086 12.433 1.00 11.63 79 GLY A N 1
ATOM 595 C CA . GLY A 1 79 ? 31.066 8.704 12.782 1.00 14.00 79 GLY A CA 1
ATOM 596 C C . GLY A 1 79 ? 32.153 7.912 13.450 1.00 8.66 79 GLY A C 1
ATOM 597 O O . GLY A 1 79 ? 32.105 6.678 13.483 1.00 9.12 79 GLY A O 1
ATOM 598 N N . GLY A 1 80 ? 33.177 8.552 14.025 1.00 8.54 80 GLY A N 1
ATOM 599 C CA . GLY A 1 80 ? 34.188 7.765 14.729 1.00 7.42 80 GLY A CA 1
ATOM 600 C C . GLY A 1 80 ? 33.681 7.270 16.081 1.00 8.17 80 GLY A C 1
ATOM 601 O O . GLY A 1 80 ? 32.898 7.941 16.757 1.00 10.28 80 GLY A O 1
ATOM 602 N N . VAL A 1 81 ? 34.113 6.086 16.516 1.00 4.95 81 VAL A N 1
ATOM 603 C CA . VAL A 1 81 ? 33.597 5.522 17.763 1.00 7.26 81 VAL A CA 1
ATOM 604 C C . VAL A 1 81 ? 33.911 6.409 18.953 1.00 7.80 81 VAL A C 1
ATOM 605 O O . VAL A 1 81 ? 33.074 6.550 19.875 1.00 9.81 81 VAL A O 1
ATOM 609 N N . THR A 1 82 ? 35.073 7.053 19.010 1.00 9.52 82 THR A N 1
ATOM 610 C CA . THR A 1 82 ? 35.363 8.009 20.066 1.00 9.12 82 THR A CA 1
ATOM 611 C C . THR A 1 82 ? 34.961 9.445 19.738 1.00 19.03 82 THR A C 1
ATOM 612 O O . THR A 1 82 ? 34.424 10.177 20.568 1.00 13.15 82 THR A O 1
ATOM 616 N N . TYR A 1 83 ? 35.249 9.920 18.519 1.00 7.44 83 TYR A N 1
ATOM 617 C CA . TYR A 1 83 ? 35.081 11.340 18.239 1.00 5.72 83 TYR A CA 1
ATOM 618 C C . TYR A 1 83 ? 33.771 11.701 17.558 1.00 6.30 83 TYR A C 1
ATOM 619 O O . TYR A 1 83 ? 33.553 12.882 17.347 1.00 8.77 83 TYR A O 1
ATOM 628 N N . GLY A 1 84 ? 32.996 10.677 17.211 1.00 10.52 84 GLY A N 1
ATOM 629 C CA . GLY A 1 84 ? 31.828 10.785 16.387 1.00 10.28 84 GLY A CA 1
ATOM 630 C C . GLY A 1 84 ? 30.477 10.937 17.038 1.00 16.77 84 GLY A C 1
ATOM 631 O O . GLY A 1 84 ? 30.219 10.365 18.106 1.00 8.91 84 GLY A O 1
ATOM 632 N N . VAL A 1 85 ? 29.610 11.701 16.365 1.00 6.86 85 VAL A N 1
ATOM 633 C CA . VAL A 1 85 ? 28.228 11.897 16.804 1.00 11.82 85 VAL A CA 1
ATOM 634 C C . VAL A 1 85 ? 27.412 10.613 16.657 1.00 11.99 85 VAL A C 1
ATOM 635 O O . VAL A 1 85 ? 26.659 10.219 17.546 1.00 12.00 85 VAL A O 1
ATOM 639 N N . ALA A 1 86 ? 27.567 9.957 15.515 1.00 9.88 86 ALA A N 1
ATOM 640 C CA . ALA A 1 86 ? 26.713 8.827 15.135 1.00 6.66 86 ALA A CA 1
ATOM 641 C C . ALA A 1 86 ? 27.600 7.612 14.985 1.00 9.16 86 ALA A C 1
ATOM 642 O O . ALA A 1 86 ? 28.190 7.375 13.932 1.00 9.84 86 ALA A O 1
ATOM 644 N N . LYS A 1 87 ? 27.735 6.857 16.078 1.00 9.27 87 LYS A N 1
ATOM 645 C CA . LYS A 1 87 ? 28.873 5.948 16.175 1.00 15.31 87 LYS A CA 1
ATOM 646 C C . LYS A 1 87 ? 28.745 4.677 15.355 1.00 21.27 87 LYS A C 1
ATOM 647 O O . LYS A 1 87 ? 29.654 3.834 15.357 1.00 11.56 87 LYS A O 1
ATOM 653 N N . ALA A 1 88 ? 27.669 4.469 14.596 1.00 9.40 88 ALA A N 1
ATOM 654 C CA . ALA A 1 88 ? 27.551 3.262 13.777 1.00 12.28 88 ALA A CA 1
ATOM 655 C C . ALA A 1 88 ? 27.183 3.540 12.331 1.00 8.78 88 ALA A C 1
ATOM 656 O O . ALA A 1 88 ? 26.750 2.602 11.638 1.00 12.19 88 ALA A O 1
ATOM 658 N N . VAL A 1 89 ? 27.333 4.755 11.824 1.00 6.19 89 VAL A N 1
ATOM 659 C CA . VAL A 1 89 ? 26.998 4.997 10.423 1.00 5.27 89 VAL A CA 1
ATOM 660 C C . VAL A 1 89 ? 27.962 4.301 9.465 1.00 11.77 89 VAL A C 1
ATOM 661 O O . VAL A 1 89 ? 29.093 3.978 9.844 1.00 12.04 89 VAL A O 1
ATOM 665 N N . ASN A 1 90 ? 27.515 4.127 8.229 1.00 9.84 90 ASN A N 1
ATOM 666 C CA . ASN A 1 90 ? 28.313 3.736 7.085 1.00 15.79 90 ASN A CA 1
ATOM 667 C C . ASN A 1 90 ? 28.978 4.985 6.498 1.00 14.93 90 ASN A C 1
ATOM 668 O O . ASN A 1 90 ? 28.242 5.936 6.225 1.00 15.65 90 ASN A O 1
ATOM 673 N N . LEU A 1 91 ? 30.279 5.046 6.322 1.00 9.81 91 LEU A N 1
ATOM 674 C CA . LEU A 1 91 ? 30.926 6.237 5.776 1.00 9.41 91 LEU A CA 1
ATOM 675 C C . LEU A 1 91 ? 31.450 5.942 4.380 1.00 10.57 91 LEU A C 1
ATOM 676 O O . LEU A 1 91 ? 32.036 4.863 4.205 1.00 14.41 91 LEU A O 1
ATOM 681 N N . TYR A 1 92 ? 31.259 6.831 3.421 1.00 8.49 92 TYR A N 1
ATOM 682 C CA . TYR A 1 92 ? 31.788 6.695 2.075 1.00 10.74 92 TYR A CA 1
ATOM 683 C C . TYR A 1 92 ? 32.660 7.881 1.667 1.00 11.40 92 TYR A C 1
ATOM 684 O O . TYR A 1 92 ? 32.181 9.024 1.660 1.00 13.05 92 TYR A O 1
ATOM 693 N N . ALA A 1 93 ? 33.905 7.608 1.329 1.00 7.91 93 ALA A N 1
ATOM 694 C CA . ALA A 1 93 ? 34.792 8.648 0.834 1.00 9.56 93 ALA A CA 1
ATOM 695 C C . ALA A 1 93 ? 34.408 9.040 -0.587 1.00 15.72 93 ALA A C 1
ATOM 696 O O . ALA A 1 93 ? 34.341 8.173 -1.463 1.00 10.08 93 ALA A O 1
ATOM 698 N N . VAL A 1 94 ? 34.189 10.333 -0.780 1.00 8.61 94 VAL A N 1
ATOM 699 C CA . VAL A 1 94 ? 33.983 10.849 -2.134 1.00 5.62 94 VAL A CA 1
ATOM 700 C C . VAL A 1 94 ? 35.088 11.874 -2.317 1.00 7.82 94 VAL A C 1
ATOM 701 O O . VAL A 1 94 ? 34.986 13.029 -1.902 1.00 15.32 94 VAL A O 1
ATOM 705 N N . ARG A 1 95 ? 36.210 11.465 -2.874 1.00 8.32 95 ARG A N 1
ATOM 706 C CA . ARG A 1 95 ? 37.424 12.255 -2.830 1.00 6.88 95 ARG A CA 1
ATOM 707 C C . ARG A 1 95 ? 37.488 13.240 -3.997 1.00 14.05 95 ARG A C 1
ATOM 708 O O . ARG A 1 95 ? 37.627 12.802 -5.134 1.00 13.44 95 ARG A O 1
ATOM 716 N N . VAL A 1 96 ? 37.382 14.536 -3.717 1.00 5.94 96 VAL A N 1
ATOM 717 C CA . VAL A 1 96 ? 37.417 15.542 -4.761 1.00 10.00 96 VAL A CA 1
ATOM 718 C C . VAL A 1 96 ? 38.512 16.592 -4.532 1.00 16.56 96 VAL A C 1
ATOM 719 O O . VAL A 1 96 ? 38.564 17.518 -5.346 1.00 14.61 96 VAL A O 1
ATOM 723 N N . LEU A 1 97 ? 39.354 16.476 -3.519 1.00 10.65 97 LEU A N 1
ATOM 724 C CA . LEU A 1 97 ? 40.439 17.413 -3.232 1.00 14.21 97 LEU A CA 1
ATOM 725 C C . LEU A 1 97 ? 41.787 16.716 -3.124 1.00 15.46 97 LEU A C 1
ATOM 726 O O . LEU A 1 97 ? 41.830 15.558 -2.686 1.00 15.67 97 LEU A O 1
ATOM 731 N N . ASP A 1 98 ? 42.888 17.364 -3.492 1.00 12.85 98 ASP A N 1
ATOM 732 C CA . ASP A 1 98 ? 44.150 16.606 -3.481 1.00 17.42 98 ASP A CA 1
ATOM 733 C C . ASP A 1 98 ? 44.830 16.615 -2.123 1.00 16.14 98 ASP A C 1
ATOM 734 O O . ASP A 1 98 ? 44.249 17.058 -1.131 1.00 14.33 98 ASP A O 1
ATOM 739 N N . CYS A 1 99 ? 46.069 16.134 -2.042 1.00 15.80 99 CYS A N 1
ATOM 740 C CA . CYS A 1 99 ? 46.782 16.058 -0.771 1.00 12.86 99 CYS A CA 1
ATOM 741 C C . CYS A 1 99 ? 46.941 17.433 -0.148 1.00 13.42 99 CYS A C 1
ATOM 742 O O . CYS A 1 99 ? 47.043 17.570 1.072 1.00 15.05 99 CYS A O 1
ATOM 745 N N . ASN A 1 100 ? 46.963 18.469 -0.976 1.00 15.42 100 ASN A N 1
ATOM 746 C CA . ASN A 1 100 ? 47.032 19.833 -0.457 1.00 13.18 100 ASN A CA 1
ATOM 747 C C . ASN A 1 100 ? 45.667 20.450 -0.203 1.00 21.59 100 ASN A C 1
ATOM 748 O O . ASN A 1 100 ? 45.577 21.630 0.161 1.00 22.36 100 ASN A O 1
ATOM 753 N N . GLY A 1 101 ? 44.607 19.671 -0.365 1.00 12.44 101 GLY A N 1
ATOM 754 C CA . GLY A 1 101 ? 43.250 20.169 -0.144 1.00 12.58 101 GLY A CA 1
ATOM 755 C C . GLY A 1 101 ? 42.798 21.136 -1.217 1.00 16.41 101 GLY A C 1
ATOM 756 O O . GLY A 1 101 ? 41.919 21.976 -0.984 1.00 23.25 101 GLY A O 1
ATOM 757 N N . SER A 1 102 ? 43.375 21.053 -2.416 1.00 19.46 102 SER A N 1
ATOM 758 C CA . SER A 1 102 ? 42.895 21.910 -3.497 1.00 18.76 102 SER A CA 1
ATOM 759 C C . SER A 1 102 ? 42.243 21.066 -4.587 1.00 18.90 102 SER A C 1
ATOM 760 O O . SER A 1 102 ? 42.500 19.867 -4.686 1.00 19.05 102 SER A O 1
ATOM 763 N N . GLY A 1 103 ? 41.381 21.666 -5.402 1.00 16.64 103 GLY A N 1
ATOM 764 C CA . GLY A 1 103 ? 40.739 20.925 -6.485 1.00 20.16 103 GLY A CA 1
ATOM 765 C C . GLY A 1 103 ? 39.885 21.860 -7.320 1.00 23.35 103 GLY A C 1
ATOM 766 O O . GLY A 1 103 ? 39.458 22.917 -6.854 1.00 21.47 103 GLY A O 1
ATOM 767 N N . SER A 1 104 ? 39.618 21.533 -8.579 1.00 17.20 104 SER A N 1
ATOM 768 C CA . SER A 1 104 ? 38.789 22.433 -9.357 1.00 10.75 104 SER A CA 1
ATOM 769 C C . SER A 1 104 ? 37.345 22.291 -8.916 1.00 12.49 104 SER A C 1
ATOM 770 O O . SER A 1 104 ? 36.996 21.235 -8.392 1.00 12.85 104 SER A O 1
ATOM 773 N N . THR A 1 105 ? 36.517 23.302 -9.144 1.00 10.11 105 THR A N 1
ATOM 774 C CA . THR A 1 105 ? 35.090 23.122 -8.891 1.00 12.92 105 THR A CA 1
ATOM 775 C C . THR A 1 105 ? 34.483 22.000 -9.701 1.00 21.44 105 THR A C 1
ATOM 776 O O . THR A 1 105 ? 33.499 21.341 -9.348 1.00 16.31 105 THR A O 1
ATOM 780 N N . SER A 1 106 ? 35.049 21.764 -10.889 1.00 16.21 106 SER A N 1
ATOM 781 C CA . SER A 1 106 ? 34.488 20.748 -11.761 1.00 13.00 106 SER A CA 1
ATOM 782 C C . SER A 1 106 ? 34.518 19.369 -11.104 1.00 13.37 106 SER A C 1
ATOM 783 O O . SER A 1 106 ? 33.590 18.574 -11.251 1.00 15.31 106 SER A O 1
ATOM 786 N N . GLY A 1 107 ? 35.628 19.107 -10.425 1.00 10.05 107 GLY A N 1
ATOM 787 C CA . GLY A 1 107 ? 35.806 17.822 -9.757 1.00 8.45 107 GLY A CA 1
ATOM 788 C C . GLY A 1 107 ? 34.881 17.738 -8.547 1.00 9.24 107 GLY A C 1
ATOM 789 O O . GLY A 1 107 ? 34.394 16.657 -8.208 1.00 12.86 107 GLY A O 1
ATOM 790 N N . VAL A 1 108 ? 34.664 18.896 -7.901 1.00 14.55 108 VAL A N 1
ATOM 791 C CA . VAL A 1 108 ? 33.735 18.874 -6.768 1.00 9.65 108 VAL A CA 1
ATOM 792 C C . VAL A 1 108 ? 32.367 18.505 -7.300 1.00 9.40 108 VAL A C 1
ATOM 793 O O . VAL A 1 108 ? 31.588 17.715 -6.757 1.00 11.85 108 VAL A O 1
ATOM 797 N N . ILE A 1 109 ? 32.024 19.113 -8.443 1.00 7.64 109 ILE A N 1
ATOM 798 C CA . ILE A 1 109 ? 30.682 18.821 -8.963 1.00 11.08 109 ILE A CA 1
ATOM 799 C C . ILE A 1 109 ? 30.581 17.367 -9.391 1.00 12.10 109 ILE A C 1
ATOM 800 O O . ILE A 1 109 ? 29.539 16.738 -9.208 1.00 16.65 109 ILE A O 1
ATOM 805 N N . ALA A 1 110 ? 31.655 16.813 -9.950 1.00 12.73 110 ALA A N 1
ATOM 806 C CA . ALA A 1 110 ? 31.653 15.403 -10.295 1.00 12.94 110 ALA A CA 1
ATOM 807 C C . ALA A 1 110 ? 31.308 14.540 -9.080 1.00 13.04 110 ALA A C 1
ATOM 808 O O . ALA A 1 110 ? 30.591 13.541 -9.170 1.00 10.49 110 ALA A O 1
ATOM 810 N N . GLY A 1 111 ? 31.837 14.881 -7.917 1.00 7.25 111 GLY A N 1
ATOM 811 C CA . GLY A 1 111 ? 31.561 14.049 -6.737 1.00 11.41 111 GLY A CA 1
ATOM 812 C C . GLY A 1 111 ? 30.132 14.276 -6.267 1.00 13.65 111 GLY A C 1
ATOM 813 O O . GLY A 1 111 ? 29.472 13.323 -5.824 1.00 12.63 111 GLY A O 1
ATOM 814 N N . VAL A 1 112 ? 29.633 15.507 -6.360 1.00 12.05 112 VAL A N 1
ATOM 815 C CA . VAL A 1 112 ? 28.209 15.742 -6.004 1.00 17.25 112 VAL A CA 1
ATOM 816 C C . VAL A 1 112 ? 27.276 14.945 -6.910 1.00 15.43 112 VAL A C 1
ATOM 817 O O . VAL A 1 112 ? 26.380 14.213 -6.467 1.00 11.26 112 VAL A O 1
ATOM 821 N N . ASP A 1 113 ? 27.464 15.020 -8.224 1.00 12.14 113 ASP A N 1
ATOM 822 C CA . ASP A 1 113 ? 26.689 14.194 -9.162 1.00 10.46 113 ASP A CA 1
ATOM 823 C C . ASP A 1 113 ? 26.832 12.703 -8.914 1.00 13.07 113 ASP A C 1
ATOM 824 O O . ASP A 1 113 ? 25.857 11.931 -9.012 1.00 12.85 113 ASP A O 1
ATOM 829 N N . TRP A 1 114 ? 28.012 12.194 -8.560 1.00 11.00 114 TRP A N 1
ATOM 830 C CA . TRP A 1 114 ? 28.145 10.773 -8.208 1.00 14.26 114 TRP A CA 1
ATOM 831 C C . TRP A 1 114 ? 27.211 10.419 -7.048 1.00 13.81 114 TRP A C 1
ATOM 832 O O . TRP A 1 114 ? 26.505 9.393 -7.036 1.00 10.70 114 TRP A O 1
ATOM 843 N N . VAL A 1 115 ? 27.159 11.268 -6.018 1.00 8.50 115 VAL A N 1
ATOM 844 C CA . VAL A 1 115 ? 26.321 10.982 -4.849 1.00 7.27 115 VAL A CA 1
ATOM 845 C C . VAL A 1 115 ? 24.855 10.974 -5.291 1.00 8.65 115 VAL A C 1
ATOM 846 O O . VAL A 1 115 ? 24.066 10.131 -4.893 1.00 9.92 115 VAL A O 1
ATOM 850 N N . THR A 1 116 ? 24.493 11.935 -6.144 1.00 7.48 116 THR A N 1
ATOM 851 C CA . THR A 1 116 ? 23.113 11.989 -6.613 1.00 9.47 116 THR A CA 1
ATOM 852 C C . THR A 1 116 ? 22.668 10.671 -7.240 1.00 8.51 116 THR A C 1
ATOM 853 O O . THR A 1 116 ? 21.615 10.158 -6.879 1.00 15.43 116 THR A O 1
ATOM 857 N N . ARG A 1 117 ? 23.489 10.148 -8.143 1.00 7.62 117 ARG A N 1
ATOM 858 C CA . ARG A 1 117 ? 23.090 8.942 -8.863 1.00 11.17 117 ARG A CA 1
ATOM 859 C C . ARG A 1 117 ? 23.440 7.665 -8.124 1.00 17.07 117 ARG A C 1
ATOM 860 O O . ARG A 1 117 ? 22.823 6.638 -8.406 1.00 17.07 117 ARG A O 1
ATOM 868 N N . ASN A 1 118 ? 24.410 7.663 -7.210 1.00 16.86 118 ASN A N 1
ATOM 869 C CA . ASN A 1 118 ? 24.819 6.404 -6.602 1.00 12.55 118 ASN A CA 1
ATOM 870 C C . ASN A 1 118 ? 24.458 6.258 -5.139 1.00 17.30 118 ASN A C 1
ATOM 871 O O . ASN A 1 118 ? 24.645 5.171 -4.582 1.00 11.95 118 ASN A O 1
ATOM 876 N N . HIS A 1 119 ? 23.939 7.273 -4.457 1.00 12.77 119 HIS A N 1
ATOM 877 C CA . HIS A 1 119 ? 23.632 7.079 -3.041 1.00 8.03 119 HIS A CA 1
ATOM 878 C C . HIS A 1 119 ? 22.566 6.013 -2.816 1.00 16.95 119 HIS A C 1
ATOM 879 O O . HIS A 1 119 ? 21.758 5.725 -3.694 1.00 15.84 119 HIS A O 1
ATOM 886 N N . ARG A 1 120 ? 22.516 5.449 -1.620 1.00 9.57 120 ARG A N 1
ATOM 887 C CA . ARG A 1 120 ? 21.462 4.603 -1.116 1.00 9.23 120 ARG A CA 1
ATOM 888 C C . ARG A 1 120 ? 20.744 5.271 0.054 1.00 13.49 120 ARG A C 1
ATOM 889 O O . ARG A 1 120 ? 21.424 5.744 0.969 1.00 15.80 120 ARG A O 1
ATOM 897 N N . ARG A 1 121 ? 19.407 5.329 0.059 1.00 13.74 121 ARG A N 1
ATOM 898 C CA . ARG A 1 121 ? 18.764 5.948 1.227 1.00 9.17 121 ARG A CA 1
ATOM 899 C C . ARG A 1 121 ? 18.846 4.995 2.404 1.00 16.16 121 ARG A C 1
ATOM 900 O O . ARG A 1 121 ? 18.954 3.787 2.182 1.00 25.94 121 ARG A O 1
ATOM 908 N N . PRO A 1 122 ? 18.811 5.498 3.630 1.00 16.95 122 PRO A N 1
ATOM 909 C CA . PRO A 1 122 ? 18.780 6.936 3.916 1.00 14.91 122 PRO A CA 1
ATOM 910 C C . PRO A 1 122 ? 20.192 7.503 3.757 1.00 14.33 122 PRO A C 1
ATOM 911 O O . PRO A 1 122 ? 21.148 6.785 4.060 1.00 13.80 122 PRO A O 1
ATOM 915 N N . ALA A 1 123 ? 20.321 8.726 3.244 1.00 7.87 123 ALA A N 1
ATOM 916 C CA . ALA A 1 123 ? 21.639 9.239 2.885 1.00 11.06 123 ALA A CA 1
ATOM 917 C C . ALA A 1 123 ? 21.866 10.693 3.305 1.00 13.76 123 ALA A C 1
ATOM 918 O O . ALA A 1 123 ? 20.981 11.531 3.171 1.00 8.55 123 ALA A O 1
ATOM 920 N N . VAL A 1 124 ? 23.079 10.938 3.781 1.00 10.42 124 VAL A N 1
ATOM 921 C CA . VAL A 1 124 ? 23.531 12.241 4.234 1.00 7.33 124 VAL A CA 1
ATOM 922 C C . VAL A 1 124 ? 24.826 12.593 3.532 1.00 11.11 124 VAL A C 1
ATOM 923 O O . VAL A 1 124 ? 25.701 11.733 3.458 1.00 6.60 124 VAL A O 1
ATOM 927 N N . ALA A 1 125 ? 24.957 13.820 3.023 1.00 7.58 125 ALA A N 1
ATOM 928 C CA . ALA A 1 125 ? 26.255 14.181 2.442 1.00 7.58 125 ALA A CA 1
ATOM 929 C C . ALA A 1 125 ? 26.835 15.351 3.226 1.00 6.39 125 ALA A C 1
ATOM 930 O O . ALA A 1 125 ? 26.094 16.249 3.621 1.00 11.95 125 ALA A O 1
ATOM 932 N N . ASN A 1 126 ? 28.139 15.293 3.445 1.00 6.43 126 ASN A N 1
ATOM 933 C CA . ASN A 1 126 ? 28.850 16.353 4.160 1.00 2.18 126 ASN A CA 1
ATOM 934 C C . ASN A 1 126 ? 29.781 17.088 3.191 1.00 9.07 126 ASN A C 1
ATOM 935 O O . ASN A 1 126 ? 30.626 16.451 2.552 1.00 8.91 126 ASN A O 1
ATOM 940 N N . MET A 1 127 ? 29.619 18.405 3.085 1.00 9.22 127 MET A N 1
ATOM 941 C CA . MET A 1 127 ? 30.537 19.235 2.306 1.00 10.53 127 MET A CA 1
ATOM 942 C C . MET A 1 127 ? 31.225 20.270 3.194 1.00 10.98 127 MET A C 1
ATOM 943 O O . MET A 1 127 ? 30.716 21.381 3.339 1.00 10.38 127 MET A O 1
ATOM 948 N N . SER A 1 128 ? 32.371 19.898 3.753 1.00 9.81 128 SER A N 1
ATOM 949 C CA . SER A 1 128 ? 33.180 20.789 4.563 1.00 8.86 128 SER A CA 1
ATOM 950 C C . SER A 1 128 ? 34.165 21.516 3.661 1.00 14.77 128 SER A C 1
ATOM 951 O O . SER A 1 128 ? 35.379 21.394 3.789 1.00 15.90 128 SER A O 1
ATOM 954 N N . LEU A 1 129 ? 33.605 22.259 2.722 1.00 15.66 129 LEU A N 1
ATOM 955 C CA . LEU A 1 129 ? 34.431 23.046 1.803 1.00 14.27 129 LEU A CA 1
ATOM 956 C C . LEU A 1 129 ? 33.557 24.200 1.316 1.00 15.50 129 LEU A C 1
ATOM 957 O O . LEU A 1 129 ? 32.353 24.222 1.584 1.00 20.60 129 LEU A O 1
ATOM 962 N N . GLY A 1 130 ? 34.174 25.152 0.622 1.00 18.58 130 GLY A N 1
ATOM 963 C CA . GLY A 1 130 ? 33.470 26.325 0.129 1.00 29.30 130 GLY A CA 1
ATOM 964 C C . GLY A 1 130 ? 34.386 27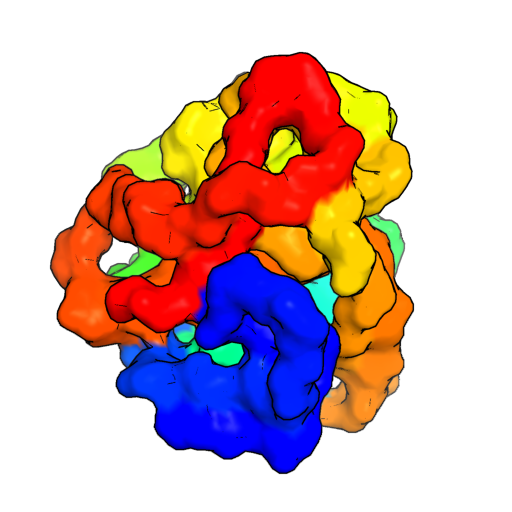.172 -0.739 1.00 29.14 130 GLY A C 1
ATOM 965 O O . GLY A 1 130 ? 35.597 26.988 -0.743 1.00 23.82 130 GLY A O 1
ATOM 966 N N . GLY A 1 131 ? 33.803 28.087 -1.492 1.00 25.74 131 GLY A N 1
ATOM 967 C CA . GLY A 1 131 ? 34.553 28.945 -2.402 1.00 18.20 131 GLY A CA 1
ATOM 968 C C . GLY A 1 131 ? 33.591 29.993 -2.951 1.00 22.44 131 GLY A C 1
ATOM 969 O O . GLY A 1 131 ? 32.461 30.090 -2.457 1.00 17.93 131 GLY A O 1
ATOM 970 N N . GLY A 1 132 ? 34.033 30.752 -3.938 1.00 21.48 132 GLY A N 1
ATOM 971 C CA . GLY A 1 132 ? 33.228 31.874 -4.418 1.00 18.56 132 GLY A CA 1
ATOM 972 C C . GLY A 1 132 ? 31.926 31.343 -5.000 1.00 15.65 132 GLY A C 1
ATOM 973 O O . GLY A 1 132 ? 31.820 30.125 -5.135 1.00 18.04 132 GLY A O 1
ATOM 974 N N . VAL A 1 133 ? 31.006 32.242 -5.324 1.00 10.33 133 VAL A N 1
ATOM 975 C CA . VAL A 1 133 ? 29.704 31.928 -5.868 1.00 15.77 133 VAL A CA 1
ATOM 976 C C . VAL A 1 133 ? 29.871 31.091 -7.132 1.00 18.66 133 VAL A C 1
ATOM 977 O O . VAL A 1 133 ? 30.666 31.452 -8.005 1.00 15.83 133 VAL A O 1
ATOM 981 N N . SER A 1 134 ? 29.132 30.008 -7.248 1.00 14.44 134 SER A N 1
ATOM 982 C CA . SER A 1 134 ? 29.159 29.143 -8.418 1.00 15.35 134 SER A CA 1
ATOM 983 C C . SER A 1 134 ? 27.769 28.587 -8.671 1.00 20.56 134 SER A C 1
ATOM 984 O O . SER A 1 134 ? 27.286 27.693 -7.974 1.00 15.68 134 SER A O 1
ATOM 987 N N . THR A 1 135 ? 27.098 29.127 -9.688 1.00 13.76 135 THR A N 1
ATOM 988 C CA . THR A 1 135 ? 25.743 28.632 -9.915 1.00 20.22 135 THR A CA 1
ATOM 989 C C . THR A 1 135 ? 25.762 27.180 -10.344 1.00 16.35 135 THR A C 1
ATOM 990 O O . THR A 1 135 ? 24.827 26.448 -10.037 1.00 13.24 135 THR A O 1
ATOM 994 N N . ALA A 1 136 ? 26.798 26.718 -11.053 1.00 13.47 136 ALA A N 1
ATOM 995 C CA . ALA A 1 136 ? 26.780 25.297 -11.422 1.00 16.07 136 ALA A CA 1
ATOM 996 C C . ALA A 1 136 ? 26.943 24.409 -10.191 1.00 12.60 136 ALA A C 1
ATOM 997 O O . ALA A 1 136 ? 26.330 23.341 -10.094 1.00 10.83 136 ALA A O 1
ATOM 999 N N . LEU A 1 137 ? 27.760 24.816 -9.217 1.00 13.21 137 LEU A N 1
ATOM 1000 C CA . LEU A 1 137 ? 27.861 23.985 -8.002 1.00 10.12 137 LEU A CA 1
ATOM 1001 C C . LEU A 1 137 ? 26.567 24.059 -7.200 1.00 15.15 137 LEU A C 1
ATOM 1002 O O . LEU A 1 137 ? 26.092 23.027 -6.700 1.00 13.79 137 LEU A O 1
ATOM 1007 N N . ASP A 1 138 ? 25.993 25.264 -7.059 1.00 12.37 138 ASP A N 1
ATOM 1008 C CA . ASP A 1 138 ? 24.712 25.394 -6.371 1.00 8.53 138 ASP A CA 1
ATOM 1009 C C . ASP A 1 138 ? 23.643 24.465 -6.963 1.00 13.46 138 ASP A C 1
ATOM 1010 O O . ASP A 1 138 ? 22.873 23.838 -6.227 1.00 11.33 138 ASP A O 1
ATOM 1015 N N . ASN A 1 139 ? 23.567 24.396 -8.292 1.00 13.83 139 ASN A N 1
ATOM 1016 C CA . ASN A 1 139 ? 22.550 23.607 -8.979 1.00 9.57 139 ASN A CA 1
ATOM 1017 C C . ASN A 1 139 ? 22.799 22.123 -8.795 1.00 10.88 139 ASN A C 1
ATOM 1018 O O . ASN A 1 139 ? 21.850 21.351 -8.636 1.00 14.99 139 ASN A O 1
ATOM 1023 N N . ALA A 1 140 ? 24.090 21.750 -8.802 1.00 10.77 140 ALA A N 1
ATOM 1024 C CA . ALA A 1 140 ? 24.354 20.328 -8.584 1.00 10.93 140 ALA A CA 1
ATOM 1025 C C . ALA A 1 140 ? 23.993 19.954 -7.152 1.00 12.02 140 ALA A C 1
ATOM 1026 O O . ALA A 1 140 ? 23.483 18.863 -6.924 1.00 10.13 140 ALA A O 1
ATOM 1028 N N . VAL A 1 141 ? 24.252 20.817 -6.167 1.00 8.82 141 VAL A N 1
ATOM 1029 C CA . VAL A 1 141 ? 23.817 20.453 -4.813 1.00 8.71 141 VAL A CA 1
ATOM 1030 C C . VAL A 1 141 ? 22.297 20.474 -4.709 1.00 15.26 141 VAL A C 1
ATOM 1031 O O . VAL A 1 141 ? 21.694 19.603 -4.073 1.00 9.17 141 VAL A O 1
ATOM 1035 N N . LYS A 1 142 ? 21.604 21.419 -5.341 1.00 14.29 142 LYS A N 1
ATOM 1036 C CA . LYS A 1 142 ? 20.139 21.421 -5.261 1.00 15.18 142 LYS A CA 1
ATOM 1037 C C . LYS A 1 142 ? 19.525 20.172 -5.882 1.00 12.05 142 LYS A C 1
ATOM 1038 O O . LYS A 1 142 ? 18.551 19.637 -5.321 1.00 14.70 142 LYS A O 1
ATOM 1044 N N . ASN A 1 143 ? 20.087 19.716 -6.996 1.00 12.29 143 ASN A N 1
ATOM 1045 C CA . ASN A 1 143 ? 19.627 18.501 -7.672 1.00 13.88 143 ASN A CA 1
ATOM 1046 C C . ASN A 1 143 ? 19.833 17.246 -6.838 1.00 12.92 143 ASN A C 1
ATOM 1047 O O . ASN A 1 143 ? 19.024 16.315 -6.826 1.00 13.75 143 ASN A O 1
ATOM 1052 N N . SER A 1 144 ? 20.953 17.215 -6.112 1.00 13.34 144 SER A N 1
ATOM 1053 C CA . SER A 1 144 ? 21.240 16.094 -5.222 1.00 7.01 144 SER A CA 1
ATOM 1054 C C . SER A 1 144 ? 20.258 16.043 -4.065 1.00 11.48 144 SER A C 1
ATOM 1055 O O . SER A 1 144 ? 19.744 14.973 -3.697 1.00 10.20 144 SER A O 1
ATOM 1058 N N . ILE A 1 145 ? 19.965 17.194 -3.454 1.00 9.61 145 ILE A N 1
ATOM 1059 C CA . ILE A 1 145 ? 18.941 17.258 -2.397 1.00 11.38 145 ILE A CA 1
ATOM 1060 C C . ILE A 1 145 ? 17.560 16.905 -2.939 1.00 9.09 145 ILE A C 1
ATOM 1061 O O . ILE A 1 145 ? 16.783 16.188 -2.297 1.00 11.21 145 ILE A O 1
ATOM 1066 N N . ALA A 1 146 ? 17.192 17.370 -4.131 1.00 10.62 146 ALA A N 1
ATOM 1067 C CA . ALA A 1 146 ? 15.919 16.969 -4.714 1.00 15.51 146 ALA A CA 1
ATOM 1068 C C . ALA A 1 146 ? 15.831 15.462 -4.936 1.00 20.46 146 ALA A C 1
ATOM 1069 O O . ALA A 1 146 ? 14.742 14.882 -4.916 1.00 18.54 146 ALA A O 1
ATOM 1071 N N . ALA A 1 147 ? 16.962 14.803 -5.163 1.00 13.68 147 ALA A N 1
ATOM 1072 C CA . ALA A 1 147 ? 17.037 13.369 -5.382 1.00 16.33 147 ALA A CA 1
ATOM 1073 C C . ALA A 1 147 ? 16.867 12.613 -4.072 1.00 18.85 147 ALA A C 1
ATOM 1074 O O . ALA A 1 147 ? 16.721 11.389 -4.038 1.00 15.60 147 ALA A O 1
ATOM 1076 N N . GLY A 1 148 ? 16.889 13.357 -2.969 1.00 12.01 148 GLY A N 1
ATOM 1077 C CA . GLY A 1 148 ? 16.603 12.736 -1.679 1.00 18.72 148 GLY A CA 1
ATOM 1078 C C . GLY A 1 148 ? 17.748 12.692 -0.692 1.00 13.10 148 GLY A C 1
ATOM 1079 O O . GLY A 1 148 ? 17.642 12.085 0.378 1.00 11.45 148 GLY A O 1
ATOM 1080 N N . VAL A 1 149 ? 18.879 13.308 -1.016 1.00 10.84 149 VAL A N 1
ATOM 1081 C CA . VAL A 1 149 ? 19.985 13.336 -0.068 1.00 11.29 149 VAL A CA 1
ATOM 1082 C C . VAL A 1 149 ? 19.997 14.590 0.800 1.00 11.70 149 VAL A C 1
ATOM 1083 O O . VAL A 1 149 ? 19.905 15.691 0.259 1.00 8.34 149 VAL A O 1
ATOM 1087 N N . VAL A 1 150 ? 20.133 14.429 2.113 1.00 13.01 150 VAL A N 1
ATOM 1088 C CA . VAL A 1 150 ? 20.328 15.526 3.050 1.00 11.37 150 VAL A CA 1
ATOM 1089 C C . VAL A 1 150 ? 21.761 16.050 3.003 1.00 12.09 150 VAL A C 1
ATOM 1090 O O . VAL A 1 150 ? 22.700 15.279 3.186 1.00 17.53 150 VAL A O 1
ATOM 1094 N N . TYR A 1 151 ? 21.920 17.351 2.777 1.00 9.26 151 TYR A N 1
ATOM 1095 C CA . TYR A 1 151 ? 23.246 17.954 2.727 1.00 16.70 151 TYR A CA 1
ATOM 1096 C C . TYR A 1 151 ? 23.487 18.875 3.918 1.00 11.02 151 TYR A C 1
ATOM 1097 O O . TYR A 1 151 ? 22.623 19.705 4.215 1.00 10.94 151 TYR A O 1
ATOM 1106 N N . ALA A 1 152 ? 24.659 18.716 4.515 1.00 7.35 152 ALA A N 1
ATOM 1107 C CA . ALA A 1 152 ? 25.158 19.717 5.464 1.00 9.39 152 ALA A CA 1
ATOM 1108 C C . ALA A 1 152 ? 26.420 20.336 4.868 1.00 9.57 152 ALA A C 1
ATOM 1109 O O . ALA A 1 152 ? 27.306 19.606 4.419 1.00 8.81 152 ALA A O 1
ATOM 1111 N N . VAL A 1 153 ? 26.537 21.659 4.822 1.00 7.57 153 VAL A N 1
ATOM 1112 C CA . VAL A 1 153 ? 27.650 22.337 4.179 1.00 9.41 153 VAL A CA 1
ATOM 1113 C C . VAL A 1 153 ? 28.212 23.410 5.105 1.00 8.22 153 VAL A C 1
ATOM 1114 O O . VAL A 1 153 ? 27.456 23.992 5.882 1.00 11.88 153 VAL A O 1
ATOM 1118 N N . ALA A 1 154 ? 29.516 23.648 5.003 1.00 12.71 154 ALA A N 1
ATOM 1119 C CA . ALA A 1 154 ? 30.170 24.652 5.851 1.00 11.27 154 ALA A CA 1
ATOM 1120 C C . ALA A 1 154 ? 29.725 26.058 5.476 1.00 15.49 154 ALA A C 1
ATOM 1121 O O . ALA A 1 154 ? 29.572 26.337 4.279 1.00 13.44 154 ALA A O 1
ATOM 1123 N N . ALA A 1 155 ? 29.528 26.943 6.452 1.00 9.22 155 ALA A N 1
ATOM 1124 C CA . ALA A 1 155 ? 29.234 28.330 6.098 1.00 10.64 155 ALA A CA 1
ATOM 1125 C C . ALA A 1 155 ? 30.444 29.039 5.493 1.00 12.84 155 ALA A C 1
ATOM 1126 O O . ALA A 1 155 ? 30.248 29.964 4.701 1.00 12.53 155 ALA A O 1
ATOM 1128 N N . GLY A 1 156 ? 31.649 28.616 5.882 1.00 8.75 156 GLY A N 1
ATOM 1129 C CA . GLY A 1 156 ? 32.883 29.204 5.385 1.00 11.56 156 GLY A CA 1
ATOM 1130 C C . GLY A 1 156 ? 33.594 29.999 6.460 1.00 10.05 156 GLY A C 1
ATOM 1131 O O . GLY A 1 156 ? 33.002 30.362 7.473 1.00 8.02 156 GLY A O 1
ATOM 1132 N N . ASN A 1 157 ? 34.875 30.289 6.292 1.00 8.99 157 ASN A N 1
ATOM 1133 C CA . ASN A 1 157 ? 35.661 30.851 7.377 1.00 13.30 157 ASN A CA 1
ATOM 1134 C C . ASN A 1 157 ? 36.195 32.252 7.051 1.00 9.70 157 ASN A C 1
ATOM 1135 O O . ASN A 1 157 ? 37.335 32.586 7.387 1.00 10.38 157 ASN A O 1
ATOM 1140 N N . ASP A 1 158 ? 35.350 33.045 6.435 1.00 3.80 158 ASP A N 1
ATOM 1141 C CA . ASP A 1 158 ? 35.739 34.367 5.952 1.00 15.01 158 ASP A CA 1
ATOM 1142 C C . ASP A 1 158 ? 35.343 35.517 6.863 1.00 15.16 158 ASP A C 1
ATOM 1143 O O . ASP A 1 158 ? 35.558 36.686 6.483 1.00 11.37 158 ASP A O 1
ATOM 1148 N N . ASN A 1 159 ? 34.784 35.194 8.025 1.00 11.08 159 ASN A N 1
ATOM 1149 C CA . ASN A 1 159 ? 34.223 36.222 8.894 1.00 10.73 159 ASN A CA 1
ATOM 1150 C C . ASN A 1 159 ? 33.329 37.158 8.086 1.00 14.08 159 ASN A C 1
ATOM 1151 O O . ASN A 1 159 ? 33.370 38.382 8.231 1.00 10.56 159 ASN A O 1
ATOM 1156 N N . ALA A 1 160 ? 32.557 36.583 7.167 1.00 14.22 160 ALA A N 1
ATOM 1157 C CA . ALA A 1 160 ? 31.784 37.359 6.217 1.00 15.41 160 ALA A CA 1
ATOM 1158 C C . ALA A 1 160 ? 30.364 36.845 6.072 1.00 18.58 160 ALA A C 1
ATOM 1159 O O . ALA A 1 160 ? 29.954 35.853 6.673 1.00 12.35 160 ALA A O 1
ATOM 1161 N N . ASN A 1 161 ? 29.600 37.515 5.225 1.00 16.04 161 ASN A N 1
ATOM 1162 C CA . ASN A 1 161 ? 28.240 37.042 4.945 1.00 20.85 161 ASN A CA 1
ATOM 1163 C C . ASN A 1 161 ? 28.247 35.761 4.120 1.00 14.70 161 ASN A C 1
ATOM 1164 O O . ASN A 1 161 ? 28.733 35.744 2.994 1.00 9.31 161 ASN A O 1
ATOM 1169 N N . ALA A 1 162 ? 27.722 34.655 4.644 1.00 10.82 162 ALA A N 1
ATOM 1170 C CA . ALA A 1 162 ? 27.722 33.353 4.003 1.00 10.25 162 ALA A CA 1
ATOM 1171 C C . ALA A 1 162 ? 26.951 33.308 2.697 1.00 10.87 162 ALA A C 1
ATOM 1172 O O . ALA A 1 162 ? 27.097 32.382 1.896 1.00 13.01 162 ALA A O 1
ATOM 1174 N N . CYS A 1 163 ? 26.081 34.281 2.432 1.00 9.42 163 CYS A N 1
ATOM 1175 C CA . CYS A 1 163 ? 25.343 34.215 1.182 1.00 7.64 163 CYS A CA 1
ATOM 1176 C C . CYS A 1 163 ? 26.249 34.455 -0.006 1.00 7.74 163 CYS A C 1
ATOM 1177 O O . CYS A 1 163 ? 25.860 34.225 -1.158 1.00 14.97 163 CYS A O 1
ATOM 1180 N N . ASN A 1 164 ? 27.480 34.906 0.230 1.00 9.48 164 ASN A N 1
ATOM 1181 C CA . ASN A 1 164 ? 28.368 35.195 -0.887 1.00 8.35 164 ASN A CA 1
ATOM 1182 C C . ASN A 1 164 ? 29.207 34.002 -1.304 1.00 14.89 164 ASN A C 1
ATOM 1183 O O . ASN A 1 164 ? 30.178 34.150 -2.054 1.00 12.84 164 ASN A O 1
ATOM 1188 N N . TYR A 1 165 ? 28.875 32.821 -0.795 1.00 7.07 165 TYR A N 1
ATOM 1189 C CA . TYR A 1 165 ? 29.740 31.663 -1.044 1.00 8.03 165 TYR A CA 1
ATOM 1190 C C . TYR A 1 165 ? 28.932 30.449 -1.494 1.00 10.08 165 TYR A C 1
ATOM 1191 O O . TYR A 1 165 ? 27.746 30.339 -1.172 1.00 21.05 165 TYR A O 1
ATOM 1200 N N . SER A 1 166 ? 29.569 29.543 -2.220 1.00 11.66 166 SER A N 1
ATOM 1201 C CA . SER A 1 166 ? 28.985 28.303 -2.698 1.00 12.40 166 SER A CA 1
ATOM 1202 C C . SER A 1 166 ? 29.724 27.101 -2.131 1.00 12.72 166 SER A C 1
ATOM 1203 O O . SER A 1 166 ? 30.963 27.041 -2.116 1.00 13.08 166 SER A O 1
ATOM 1206 N N . PRO A 1 167 ? 29.011 26.076 -1.671 1.00 10.81 167 PRO A N 1
ATOM 1207 C CA . PRO A 1 167 ? 27.557 25.995 -1.682 1.00 15.21 167 PRO A CA 1
ATOM 1208 C C . PRO A 1 167 ? 26.847 26.498 -0.429 1.00 18.10 167 PRO A C 1
ATOM 1209 O O . PRO A 1 167 ? 25.654 26.184 -0.259 1.00 11.56 167 PRO A O 1
ATOM 1213 N N . ALA A 1 168 ? 27.537 27.245 0.422 1.00 8.57 168 ALA A N 1
ATOM 1214 C CA . ALA A 1 168 ? 26.911 27.773 1.636 1.00 6.23 168 ALA A CA 1
ATOM 1215 C C . ALA A 1 168 ? 25.573 28.443 1.375 1.00 15.08 168 ALA A C 1
ATOM 1216 O O . ALA A 1 168 ? 24.628 28.287 2.152 1.00 12.88 168 ALA A O 1
ATOM 1218 N N . ARG A 1 169 ? 25.474 29.195 0.275 1.00 9.81 169 ARG A N 1
ATOM 1219 C CA . ARG A 1 169 ? 24.254 29.987 0.070 1.00 9.63 169 ARG A CA 1
ATOM 1220 C C . ARG A 1 169 ? 23.061 29.181 -0.405 1.00 10.74 169 ARG A C 1
ATOM 1221 O O . ARG A 1 169 ? 21.973 29.702 -0.682 1.00 16.70 169 ARG A O 1
ATOM 1229 N N . VAL A 1 170 ? 23.160 27.871 -0.567 1.00 8.52 170 VAL A N 1
ATOM 1230 C CA . VAL A 1 170 ? 22.013 27.076 -1.023 1.00 16.25 170 VAL A CA 1
ATOM 1231 C C . VAL A 1 170 ? 20.976 26.953 0.085 1.00 19.95 170 VAL A C 1
ATOM 1232 O O . VAL A 1 170 ? 21.278 26.425 1.163 1.00 16.29 170 VAL A O 1
ATOM 1236 N N . ALA A 1 171 ? 19.743 27.415 -0.140 1.00 16.65 171 ALA A N 1
ATOM 1237 C CA . ALA A 1 171 ? 18.735 27.464 0.919 1.00 17.92 171 ALA A CA 1
ATOM 1238 C C . ALA A 1 171 ? 18.362 26.068 1.402 1.00 12.71 171 ALA A C 1
ATOM 1239 O O . ALA A 1 171 ? 18.153 25.841 2.594 1.00 11.05 171 ALA A O 1
ATOM 1241 N N . GLU A 1 172 ? 18.287 25.107 0.490 1.00 6.76 172 GLU A N 1
ATOM 1242 C CA . GLU A 1 172 ? 17.874 23.742 0.807 1.00 11.22 172 GLU A CA 1
ATOM 1243 C C . GLU A 1 172 ? 18.906 22.911 1.546 1.00 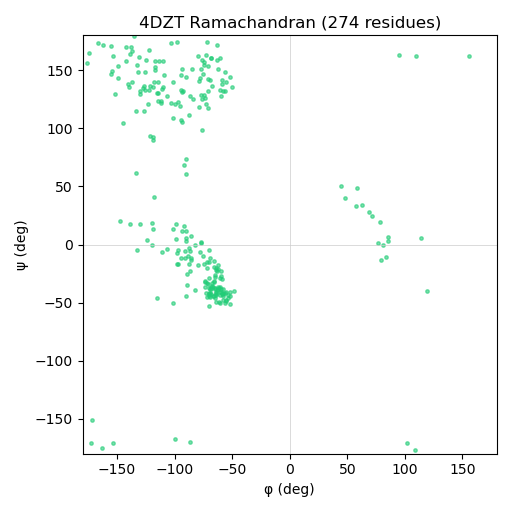11.30 172 GLU A C 1
ATOM 1244 O O . GLU A 1 172 ? 18.600 21.853 2.099 1.00 8.27 172 GLU A O 1
ATOM 1250 N N . ALA A 1 173 ? 20.165 23.313 1.559 1.00 7.86 173 ALA A N 1
ATOM 1251 C CA . ALA A 1 173 ? 21.200 22.638 2.331 1.00 16.19 173 ALA A CA 1
ATOM 1252 C C . ALA A 1 173 ? 21.211 23.152 3.760 1.00 16.81 173 ALA A C 1
ATOM 1253 O O . ALA A 1 173 ? 20.844 24.298 4.021 1.00 13.51 173 ALA A O 1
ATOM 1255 N N . LEU A 1 174 ? 21.619 22.334 4.726 1.00 9.59 174 LEU A N 1
ATOM 1256 C CA . LEU A 1 174 ? 21.826 22.895 6.066 1.00 8.76 174 LEU A CA 1
ATOM 1257 C C . LEU A 1 174 ? 23.171 23.623 6.093 1.00 9.69 174 LEU A C 1
ATOM 1258 O O . LEU A 1 174 ? 24.228 23.043 5.876 1.00 12.00 174 LEU A O 1
ATOM 1263 N N . THR A 1 175 ? 23.138 24.932 6.344 1.00 10.43 175 THR A N 1
ATOM 1264 C CA . THR A 1 175 ? 24.394 25.695 6.292 1.00 13.99 175 THR A CA 1
ATOM 1265 C C . THR A 1 175 ? 24.903 25.991 7.701 1.00 13.27 175 THR A C 1
ATOM 1266 O O . THR A 1 175 ? 24.231 26.609 8.523 1.00 10.91 175 THR A O 1
ATOM 1270 N N . VAL A 1 176 ? 26.110 25.543 8.014 1.00 8.38 176 VAL A N 1
ATOM 1271 C CA . VAL A 1 176 ? 26.571 25.483 9.390 1.00 9.01 176 VAL A CA 1
ATOM 1272 C C . VAL A 1 176 ? 27.688 26.439 9.780 1.00 8.05 176 VAL A C 1
ATOM 1273 O O . VAL A 1 176 ? 28.781 26.404 9.223 1.00 9.90 176 VAL A O 1
ATOM 1277 N N . GLY A 1 177 ? 27.455 27.296 10.784 1.00 10.99 177 GLY A N 1
ATOM 1278 C CA . GLY A 1 177 ? 28.546 28.195 11.247 1.00 6.81 177 GLY A CA 1
ATOM 1279 C C . GLY A 1 177 ? 29.224 27.598 12.478 1.00 11.53 177 GLY A C 1
ATOM 1280 O O . GLY A 1 177 ? 28.721 26.575 12.948 1.00 6.08 177 GLY A O 1
ATOM 1281 N N . ALA A 1 178 ? 30.301 28.178 13.003 1.00 12.39 178 ALA A N 1
ATOM 1282 C CA . ALA A 1 178 ? 31.090 27.587 14.082 1.00 7.76 178 ALA A CA 1
ATOM 1283 C C . ALA A 1 178 ? 31.029 28.400 15.366 1.00 9.20 178 ALA A C 1
ATOM 1284 O O . ALA A 1 178 ? 31.076 29.626 15.355 1.00 9.49 178 ALA A O 1
ATOM 1286 N N . THR A 1 179 ? 30.937 27.707 16.502 1.00 11.40 179 THR A N 1
ATOM 1287 C CA . THR A 1 179 ? 30.994 28.396 17.786 1.00 10.56 179 THR A CA 1
ATOM 1288 C C . THR A 1 179 ? 32.120 27.859 18.650 1.00 13.09 179 THR A C 1
ATOM 1289 O O . THR A 1 179 ? 32.676 26.804 18.354 1.00 9.24 179 THR A O 1
ATOM 1293 N N . THR A 1 180 ? 32.432 28.580 19.725 1.00 6.62 180 THR A N 1
ATOM 1294 C CA . THR A 1 180 ? 33.446 28.153 20.661 1.00 7.65 180 THR A CA 1
ATOM 1295 C C . THR A 1 180 ? 32.853 27.572 21.934 1.00 8.72 180 THR A C 1
ATOM 1296 O O . THR A 1 180 ? 31.645 27.586 22.196 1.00 9.81 180 THR A O 1
ATOM 1300 N N . SER A 1 181 ? 33.726 27.025 22.780 1.00 6.55 181 SER A N 1
ATOM 1301 C CA . SER A 1 181 ? 33.157 26.400 23.987 1.00 9.83 181 SER A CA 1
ATOM 1302 C C . SER A 1 181 ? 32.588 27.415 24.962 1.00 14.80 181 SER A C 1
ATOM 1303 O O . SER A 1 181 ? 31.974 27.040 25.967 1.00 16.99 181 SER A O 1
ATOM 1306 N N . SER A 1 182 ? 32.731 28.717 24.704 1.00 19.89 182 SER A N 1
ATOM 1307 C CA . SER A 1 182 ? 32.074 29.762 25.482 1.00 18.81 182 SER A CA 1
ATOM 1308 C C . SER A 1 182 ? 30.732 30.197 24.888 1.00 11.92 182 SER A C 1
ATOM 1309 O O . SER A 1 182 ? 30.187 31.214 25.310 1.00 9.08 182 SER A O 1
ATOM 1312 N N . ASP A 1 183 ? 30.238 29.442 23.919 1.00 12.76 183 ASP A N 1
ATOM 1313 C CA . ASP A 1 183 ? 28.993 29.698 23.213 1.00 12.16 183 ASP A CA 1
ATOM 1314 C C . ASP A 1 183 ? 29.074 31.026 22.460 1.00 15.19 183 ASP A C 1
ATOM 1315 O O . ASP A 1 183 ? 28.094 31.740 22.319 1.00 10.60 183 ASP A O 1
ATOM 1320 N N . ALA A 1 184 ? 30.244 31.384 21.948 1.00 11.31 184 ALA A N 1
ATOM 1321 C CA . ALA A 1 184 ? 30.312 32.580 21.103 1.00 8.89 184 ALA A CA 1
ATOM 1322 C C . ALA A 1 184 ? 30.579 32.164 19.657 1.00 9.56 184 ALA A C 1
ATOM 1323 O O . ALA A 1 184 ? 31.072 31.060 19.410 1.00 10.37 184 ALA A O 1
ATOM 1325 N N . ARG A 1 185 ? 30.249 32.994 18.674 1.00 11.50 185 ARG A N 1
ATOM 1326 C CA . ARG A 1 185 ? 30.661 32.763 17.294 1.00 12.64 185 ARG A CA 1
ATOM 1327 C C . ARG A 1 185 ? 32.183 32.740 17.233 1.00 15.51 185 ARG A C 1
ATOM 1328 O O . ARG A 1 185 ? 32.843 33.660 17.720 1.00 12.14 185 ARG A O 1
ATOM 1336 N N . ALA A 1 186 ? 32.740 31.690 16.644 1.00 7.99 186 ALA A N 1
ATOM 1337 C CA . ALA A 1 186 ? 34.186 31.702 16.402 1.00 8.79 186 ALA A CA 1
ATOM 1338 C C . ALA A 1 186 ? 34.517 32.903 15.532 1.00 14.30 186 ALA A C 1
ATOM 1339 O O . ALA A 1 186 ? 33.748 33.226 14.622 1.00 11.10 186 ALA A O 1
ATOM 1341 N N . SER A 1 187 ? 35.636 33.582 15.786 1.00 11.25 187 SER A N 1
ATOM 1342 C CA . SER A 1 187 ? 35.979 34.816 15.094 1.00 14.23 187 SER A CA 1
ATOM 1343 C C . SER A 1 187 ? 36.099 34.670 13.574 1.00 17.93 187 SER A C 1
ATOM 1344 O O . SER A 1 187 ? 35.940 35.682 12.889 1.00 16.38 187 SER A O 1
ATOM 1347 N N . PHE A 1 188 ? 36.349 33.488 13.025 1.00 14.52 188 PHE A N 1
ATOM 1348 C CA . PHE A 1 188 ? 36.468 33.269 11.587 1.00 13.66 188 PHE A CA 1
ATOM 1349 C C . PHE A 1 188 ? 35.155 32.908 10.909 1.00 11.40 188 PHE A C 1
ATOM 1350 O O . PHE A 1 188 ? 35.046 32.824 9.681 1.00 12.62 188 PHE A O 1
ATOM 1358 N N . SER A 1 189 ? 34.139 32.604 11.723 1.00 5.59 189 SER A N 1
ATOM 1359 C CA . SER A 1 189 ? 32.957 31.973 11.139 1.00 6.22 189 SER A CA 1
ATOM 1360 C C . SER A 1 189 ? 32.152 32.933 10.279 1.00 10.27 189 SER A C 1
ATOM 1361 O O . SER A 1 189 ? 31.843 34.048 10.707 1.00 12.95 189 SER A O 1
ATOM 1364 N N . ASN A 1 190 ? 31.792 32.493 9.085 1.00 6.74 190 ASN A N 1
ATOM 1365 C CA . ASN A 1 190 ? 30.794 33.222 8.304 1.00 10.08 190 ASN A CA 1
ATOM 1366 C C . ASN A 1 190 ? 29.480 33.278 9.071 1.00 12.87 190 ASN A C 1
ATOM 1367 O O . ASN A 1 190 ? 29.221 32.495 9.993 1.00 16.32 190 ASN A O 1
ATOM 1372 N N . TYR A 1 191 ? 28.616 34.219 8.714 1.00 9.88 191 TYR A N 1
ATOM 1373 C CA . TYR A 1 191 ? 27.377 34.376 9.465 1.00 16.75 191 TYR A CA 1
ATOM 1374 C C . TYR A 1 191 ? 26.287 34.974 8.596 1.00 12.41 191 TYR A C 1
ATOM 1375 O O . TYR A 1 191 ? 26.502 35.107 7.384 1.00 11.46 191 TYR A O 1
ATOM 1384 N N . GLY A 1 192 ? 25.170 35.347 9.221 1.00 13.30 192 GLY A N 1
ATOM 1385 C CA . GLY A 1 192 ? 24.095 36.017 8.495 1.00 12.91 192 GLY A CA 1
ATOM 1386 C C . GLY A 1 192 ? 22.932 35.124 8.139 1.00 15.64 192 GLY A C 1
ATOM 1387 O O . GLY A 1 192 ? 22.843 33.981 8.608 1.00 11.43 192 GLY A O 1
ATOM 1388 N N . SER A 1 193 ? 22.011 35.611 7.314 1.00 8.90 193 SER A N 1
ATOM 1389 C CA . SER A 1 193 ? 20.765 34.905 7.040 1.00 13.04 193 SER A CA 1
ATOM 1390 C C . SER A 1 193 ? 20.916 33.642 6.219 1.00 12.32 193 SER A C 1
ATOM 1391 O O . SER A 1 193 ? 19.982 32.836 6.185 1.00 10.81 193 SER A O 1
ATOM 1394 N N . CYS A 1 194 ? 22.033 33.387 5.549 1.00 8.72 194 CYS A N 1
ATOM 1395 C CA . CYS A 1 194 ? 22.179 32.115 4.837 1.00 7.81 194 CYS A CA 1
ATOM 1396 C C . CYS A 1 194 ? 22.734 31.004 5.722 1.00 16.79 194 CYS A C 1
ATOM 1397 O O . CYS A 1 194 ? 22.857 29.857 5.267 1.00 13.35 194 CYS A O 1
ATOM 1400 N N . VAL A 1 195 ? 23.056 31.361 6.960 1.00 8.60 195 VAL A N 1
ATOM 1401 C CA . VAL A 1 195 ? 23.482 30.353 7.954 1.00 8.79 195 VAL A CA 1
ATOM 1402 C C . VAL A 1 195 ? 22.251 29.780 8.631 1.00 12.83 195 VAL A C 1
ATOM 1403 O O . VAL A 1 195 ? 21.417 30.549 9.137 1.00 13.54 195 VAL A O 1
ATOM 1407 N N . ASP A 1 196 ? 22.092 28.455 8.671 1.00 7.57 196 ASP A N 1
ATOM 1408 C CA . ASP A 1 196 ? 20.876 27.872 9.260 1.00 7.74 196 ASP A CA 1
ATOM 1409 C C . ASP A 1 196 ? 20.990 27.614 10.761 1.00 9.96 196 ASP A C 1
ATOM 1410 O O . ASP A 1 196 ? 20.013 27.734 11.508 1.00 7.55 196 ASP A O 1
ATOM 1415 N N . LEU A 1 197 ? 22.185 27.244 11.201 1.00 8.95 197 LEU A N 1
ATOM 1416 C CA . LEU A 1 197 ? 22.491 27.070 12.616 1.00 6.41 197 LEU A CA 1
ATOM 1417 C C . LEU A 1 197 ? 23.999 26.975 12.822 1.00 7.58 197 LEU A C 1
ATOM 1418 O O . LEU A 1 197 ? 24.767 26.953 11.867 1.00 9.83 197 LEU A O 1
ATOM 1423 N N . PHE A 1 198 ? 24.379 26.952 14.093 1.00 7.77 198 PHE A N 1
ATOM 1424 C CA . PHE A 1 198 ? 25.768 26.908 14.517 1.00 8.42 198 PHE A CA 1
ATOM 1425 C C . PHE A 1 198 ? 25.981 25.597 15.286 1.00 10.35 198 PHE A C 1
ATOM 1426 O O . PHE A 1 198 ? 24.999 25.041 15.782 1.00 10.08 198 PHE A O 1
ATOM 1434 N N . ALA A 1 199 ? 27.229 25.173 15.346 1.00 8.66 199 ALA A N 1
ATOM 1435 C CA . ALA A 1 199 ? 27.655 23.958 16.022 1.00 6.86 199 ALA A CA 1
ATOM 1436 C C . ALA A 1 199 ? 29.107 24.110 16.463 1.00 9.95 199 ALA A C 1
ATOM 1437 O O . ALA A 1 199 ? 29.797 25.004 15.944 1.00 8.00 199 ALA A O 1
ATOM 1439 N N . PRO A 1 200 ? 29.581 23.291 17.386 1.00 10.57 200 PRO A N 1
ATOM 1440 C CA . PRO A 1 200 ? 30.981 23.474 17.828 1.00 4.87 200 PRO A CA 1
ATOM 1441 C C . PRO A 1 200 ? 31.947 23.375 16.654 1.00 9.15 200 PRO A C 1
ATOM 1442 O O . PRO A 1 200 ? 31.871 22.45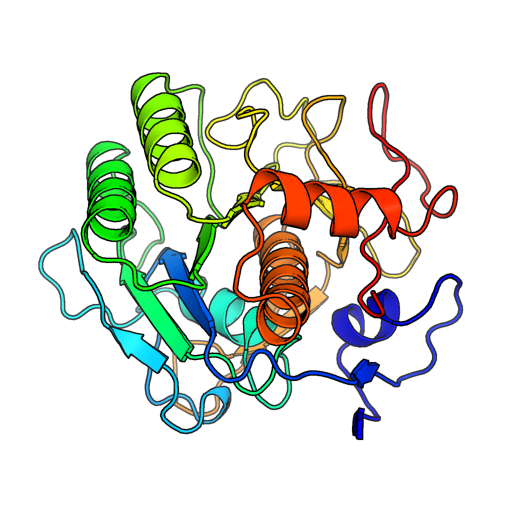0 15.845 1.00 10.33 200 PRO A O 1
ATOM 1446 N N . GLY A 1 201 ? 32.878 24.332 16.549 1.00 7.83 201 GLY A N 1
ATOM 1447 C CA . GLY A 1 201 ? 33.848 24.348 15.464 1.00 9.42 201 GLY A CA 1
ATOM 1448 C C . GLY A 1 201 ? 35.192 24.928 15.850 1.00 13.43 201 GLY A C 1
ATOM 1449 O O . GLY A 1 201 ? 36.010 25.359 15.030 1.00 13.78 201 GLY A O 1
ATOM 1450 N N . ALA A 1 202 ? 35.533 24.978 17.145 1.00 13.45 202 ALA A N 1
ATOM 1451 C CA . ALA A 1 202 ? 36.897 25.434 17.463 1.00 15.55 202 ALA A CA 1
ATOM 1452 C C . ALA A 1 202 ? 37.537 24.375 18.351 1.00 14.26 202 ALA A C 1
ATOM 1453 O O . ALA A 1 202 ? 36.816 23.924 19.242 1.00 11.05 202 ALA A O 1
ATOM 1455 N N . SER A 1 203 ? 38.784 23.983 18.149 1.00 14.43 203 SER A N 1
ATOM 1456 C CA . SER A 1 203 ? 39.462 23.013 18.993 1.00 10.54 203 SER A CA 1
ATOM 1457 C C . SER A 1 203 ? 38.729 21.679 19.034 1.00 10.60 203 SER A C 1
ATOM 1458 O O . SER A 1 203 ? 38.509 21.158 20.129 1.00 11.29 203 SER A O 1
ATOM 1461 N N . ILE A 1 204 ? 38.380 21.178 17.867 1.00 9.75 204 ILE A N 1
ATOM 1462 C CA . ILE A 1 204 ? 37.678 19.906 17.723 1.00 7.94 204 ILE A CA 1
ATOM 1463 C C . ILE A 1 204 ? 38.667 18.789 17.457 1.00 14.33 204 ILE A C 1
ATOM 1464 O O . ILE A 1 204 ? 39.400 18.823 16.451 1.00 10.09 204 ILE A O 1
ATOM 1469 N N . PRO A 1 205 ? 38.739 17.787 18.321 1.00 12.58 205 PRO A N 1
ATOM 1470 C CA . PRO A 1 205 ? 39.703 16.696 18.115 1.00 10.14 205 PRO A CA 1
ATOM 1471 C C . PRO A 1 205 ? 39.040 15.608 17.290 1.00 13.17 205 PRO A C 1
ATOM 1472 O O . PRO A 1 205 ? 37.842 15.392 17.462 1.00 10.78 205 PRO A O 1
ATOM 1476 N N . SER A 1 206 ? 39.806 14.961 16.406 1.00 7.54 206 SER A N 1
ATOM 1477 C CA . SER A 1 206 ? 39.280 13.852 15.642 1.00 7.38 206 SER A CA 1
ATOM 1478 C C . SER A 1 206 ? 40.459 13.067 15.065 1.00 9.32 206 SER A C 1
ATOM 1479 O O . SER A 1 206 ? 41.615 13.361 15.375 1.00 10.16 206 SER A O 1
ATOM 1482 N N . ALA A 1 207 ? 40.165 12.075 14.250 1.00 5.97 207 ALA A N 1
ATOM 1483 C CA . ALA A 1 207 ? 41.151 11.249 13.571 1.00 7.63 207 ALA A CA 1
ATOM 1484 C C . ALA A 1 207 ? 41.926 12.018 12.507 1.00 8.86 207 ALA A C 1
ATOM 1485 O O . ALA A 1 207 ? 41.490 13.049 12.003 1.00 11.00 207 ALA A O 1
ATOM 1487 N N . TRP A 1 208 ? 43.083 11.503 12.115 1.00 7.41 208 TRP A N 1
ATOM 1488 C CA . TRP A 1 208 ? 43.953 12.109 11.117 1.00 7.62 208 TRP A CA 1
ATOM 1489 C C . TRP A 1 208 ? 44.522 11.030 10.206 1.00 13.35 208 TRP A C 1
ATOM 1490 O O . TRP A 1 208 ? 44.478 9.833 10.505 1.00 12.60 208 TRP A O 1
ATOM 1501 N N . TYR A 1 209 ? 45.064 11.405 9.054 1.00 7.47 209 TYR A N 1
ATOM 1502 C CA . TYR A 1 209 ? 45.422 10.381 8.083 1.00 7.72 209 TYR A CA 1
ATOM 1503 C C . TYR A 1 209 ? 46.793 9.762 8.268 1.00 11.71 209 TYR A C 1
ATOM 1504 O O . TYR A 1 209 ? 47.089 8.784 7.552 1.00 13.11 209 TYR A O 1
ATOM 1513 N N . THR A 1 210 ? 47.710 10.254 9.080 1.00 12.70 210 THR A N 1
ATOM 1514 C CA . THR A 1 210 ? 49.107 9.821 8.993 1.00 9.98 210 THR A CA 1
ATOM 1515 C C . THR A 1 210 ? 49.394 8.407 9.494 1.00 19.15 210 THR A C 1
ATOM 1516 O O . THR A 1 210 ? 50.484 7.878 9.212 1.00 17.69 210 THR A O 1
ATOM 1520 N N . SER A 1 211 ? 48.468 7.813 10.217 1.00 15.45 211 SER A N 1
ATOM 1521 C CA . SER A 1 211 ? 48.550 6.479 10.796 1.00 19.12 211 SER A CA 1
ATOM 1522 C C . SER A 1 211 ? 47.146 5.999 11.161 1.00 22.03 211 SER A C 1
ATOM 1523 O O . SER A 1 211 ? 46.204 6.788 11.104 1.00 15.66 211 SER A O 1
ATOM 1526 N N . ASP A 1 212 ? 46.992 4.737 11.547 1.00 13.61 212 ASP A N 1
ATOM 1527 C CA . ASP A 1 212 ? 45.669 4.242 11.904 1.00 14.15 212 ASP A CA 1
ATOM 1528 C C . ASP A 1 212 ? 45.261 4.696 13.300 1.00 12.90 212 ASP A C 1
ATOM 1529 O O . ASP A 1 212 ? 44.134 4.456 13.745 1.00 13.15 212 ASP A O 1
ATOM 1534 N N . THR A 1 213 ? 46.174 5.334 14.019 1.00 10.35 213 THR A N 1
ATOM 1535 C CA . THR A 1 213 ? 45.845 5.808 15.355 1.00 15.51 213 THR A CA 1
ATOM 1536 C C . THR A 1 213 ? 45.993 7.322 15.458 1.00 19.78 213 THR A C 1
ATOM 1537 O O . THR A 1 213 ? 45.776 7.861 16.544 1.00 13.70 213 THR A O 1
ATOM 1541 N N . ALA A 1 214 ? 46.384 8.017 14.397 1.00 16.10 214 ALA A N 1
ATOM 1542 C CA . ALA A 1 214 ? 46.703 9.435 14.574 1.00 21.14 214 ALA A CA 1
ATOM 1543 C C . ALA A 1 214 ? 45.473 10.291 14.833 1.00 16.34 214 ALA A C 1
ATOM 1544 O O . ALA A 1 214 ? 44.367 9.990 14.422 1.00 15.05 214 ALA A O 1
ATOM 1546 N N . THR A 1 215 ? 45.651 11.412 15.522 1.00 16.19 215 THR A N 1
ATOM 1547 C CA . THR A 1 215 ? 44.570 12.354 15.779 1.00 12.47 215 THR A CA 1
ATOM 1548 C C . THR A 1 215 ? 45.112 13.761 15.566 1.00 19.68 215 THR A C 1
ATOM 1549 O O . THR A 1 215 ? 46.326 13.947 15.492 1.00 17.23 215 THR A O 1
ATOM 1553 N N . GLN A 1 216 ? 44.220 14.725 15.483 1.00 13.11 216 GLN A N 1
ATOM 1554 C CA . GLN A 1 216 ? 44.575 16.116 15.283 1.00 8.87 216 GLN A CA 1
ATOM 1555 C C . GLN A 1 216 ? 43.458 16.986 15.832 1.00 16.33 216 GLN A C 1
ATOM 1556 O O . GLN A 1 216 ? 42.295 16.601 15.758 1.00 9.62 216 GLN A O 1
ATOM 1562 N N . THR A 1 217 ? 43.805 18.150 16.366 1.00 11.19 217 THR A N 1
ATOM 1563 C CA . THR A 1 217 ? 42.776 19.103 16.780 1.00 14.79 217 THR A CA 1
ATOM 1564 C C . THR A 1 217 ? 42.702 20.279 15.816 1.00 22.89 217 THR A C 1
ATOM 1565 O O . THR A 1 217 ? 43.756 20.882 15.562 1.00 18.96 217 THR A O 1
ATOM 1569 N N . LEU A 1 218 ? 41.525 20.607 15.295 1.00 16.95 218 LEU A N 1
ATOM 1570 C CA . LEU A 1 218 ? 41.335 21.628 14.277 1.00 17.04 218 LEU A CA 1
ATOM 1571 C C . LEU A 1 218 ? 40.221 22.627 14.600 1.00 12.46 218 LEU A C 1
ATOM 1572 O O . LEU A 1 218 ? 39.343 22.405 15.433 1.00 11.02 218 LEU A O 1
ATOM 1577 N N . ASN A 1 219 ? 40.313 23.760 13.891 1.00 12.50 219 ASN A N 1
ATOM 1578 C CA . ASN A 1 219 ? 39.363 24.852 13.959 1.00 13.92 219 ASN A CA 1
ATOM 1579 C C . ASN A 1 219 ? 38.761 25.138 12.575 1.00 13.16 219 ASN A C 1
ATOM 1580 O O . ASN A 1 219 ? 39.526 25.187 11.614 1.00 10.98 219 ASN A O 1
ATOM 1585 N N . GLY A 1 220 ? 37.445 25.342 12.552 1.00 5.76 220 GLY A N 1
ATOM 1586 C CA . GLY A 1 220 ? 36.854 25.798 11.298 1.00 6.90 220 GLY A CA 1
ATOM 1587 C C . GLY A 1 220 ? 35.392 25.442 11.207 1.00 10.66 220 GLY A C 1
ATOM 1588 O O . GLY A 1 220 ? 34.867 24.567 11.902 1.00 9.87 220 GLY A O 1
ATOM 1589 N N . THR A 1 221 ? 34.697 26.141 10.289 1.00 7.97 221 THR A N 1
ATOM 1590 C CA . THR A 1 221 ? 33.321 25.738 10.036 1.00 7.74 221 THR A CA 1
ATOM 1591 C C . THR A 1 221 ? 33.323 24.339 9.402 1.00 10.89 221 THR A C 1
ATOM 1592 O O . THR A 1 221 ? 32.298 23.641 9.446 1.00 8.47 221 THR A O 1
ATOM 1596 N N . SER A 1 222 ? 34.447 23.896 8.834 1.00 6.57 222 SER A N 1
ATOM 1597 C CA . SER A 1 222 ? 34.527 22.520 8.355 1.00 11.24 222 SER A CA 1
ATOM 1598 C C . SER A 1 222 ? 34.388 21.469 9.453 1.00 9.17 222 SER A C 1
ATOM 1599 O O . SER A 1 222 ? 34.016 20.328 9.162 1.00 11.03 222 SER A O 1
ATOM 1602 N N . MET A 1 223 ? 34.683 21.853 10.686 1.00 6.49 223 MET A N 1
ATOM 1603 C CA . MET A 1 223 ? 34.585 20.994 11.857 1.00 9.91 223 MET A CA 1
ATOM 1604 C C . MET A 1 223 ? 33.203 21.052 12.505 1.00 10.17 223 MET A C 1
ATOM 1605 O O . MET A 1 223 ? 32.798 20.107 13.185 1.00 6.35 223 MET A O 1
ATOM 1610 N N . ALA A 1 224 ? 32.473 22.150 12.331 1.00 6.55 224 ALA A N 1
ATOM 1611 C CA . ALA A 1 224 ? 31.113 22.296 12.847 1.00 7.03 224 ALA A CA 1
ATOM 1612 C C . ALA A 1 224 ? 30.131 21.437 12.052 1.00 10.10 224 ALA A C 1
ATOM 1613 O O . ALA A 1 224 ? 29.279 20.728 12.595 1.00 7.77 224 ALA A O 1
ATOM 1615 N N . THR A 1 225 ? 30.283 21.517 10.734 1.00 9.17 225 THR A N 1
ATOM 1616 C CA . THR A 1 225 ? 29.403 20.855 9.778 1.00 6.53 225 THR A CA 1
ATOM 1617 C C . THR A 1 225 ? 29.209 19.373 10.047 1.00 8.17 225 THR A C 1
ATOM 1618 O O . THR A 1 225 ? 28.064 18.907 10.083 1.00 6.11 225 THR A O 1
ATOM 1622 N N . PRO A 1 226 ? 30.246 18.571 10.228 1.00 9.26 226 PRO A N 1
ATOM 1623 C CA . PRO A 1 226 ? 30.014 17.134 10.493 1.00 7.47 226 PRO A CA 1
ATOM 1624 C C . PRO A 1 226 ? 29.239 16.871 11.778 1.00 11.49 226 PRO A C 1
ATOM 1625 O O . PRO A 1 226 ? 28.635 15.797 11.932 1.00 7.66 226 PRO A O 1
ATOM 1629 N N . HIS A 1 227 ? 29.197 17.790 12.753 1.00 8.62 227 HIS A N 1
ATOM 1630 C CA . HIS A 1 227 ? 28.344 17.505 13.910 1.00 7.30 227 HIS A CA 1
ATOM 1631 C C . HIS A 1 227 ? 26.896 17.433 13.434 1.00 6.98 227 HIS A C 1
ATOM 1632 O O . HIS A 1 227 ? 26.128 16.568 13.815 1.00 11.65 227 HIS A O 1
ATOM 1639 N N . VAL A 1 228 ? 26.538 18.389 12.577 1.00 5.52 228 VAL A N 1
ATOM 1640 C CA . VAL A 1 228 ? 25.171 18.464 12.046 1.00 5.02 228 VAL A CA 1
ATOM 1641 C C . VAL A 1 228 ? 24.887 17.255 11.164 1.00 10.46 228 VAL A C 1
ATOM 1642 O O . VAL A 1 228 ? 23.814 16.654 11.314 1.00 11.75 228 VAL A O 1
ATOM 1646 N N . ALA A 1 229 ? 25.810 16.864 10.280 1.00 7.88 229 ALA A N 1
ATOM 1647 C CA . ALA A 1 229 ? 25.631 15.638 9.493 1.00 8.60 229 ALA A CA 1
ATOM 1648 C C . ALA A 1 229 ? 25.354 14.450 10.411 1.00 14.73 229 ALA A C 1
ATOM 1649 O O . ALA A 1 229 ? 24.432 13.652 10.183 1.00 9.43 229 ALA A O 1
ATOM 1651 N N . GLY A 1 230 ? 26.141 14.339 11.481 1.00 8.78 230 GLY A N 1
ATOM 1652 C CA . GLY A 1 230 ? 25.962 13.224 12.425 1.00 7.62 230 GLY A CA 1
ATOM 1653 C C . GLY A 1 230 ? 24.567 13.245 13.016 1.00 14.06 230 GLY A C 1
ATOM 1654 O O . GLY A 1 230 ? 23.936 12.197 13.223 1.00 10.03 230 GLY A O 1
ATOM 1655 N N . VAL A 1 231 ? 24.040 14.439 13.305 1.00 11.56 231 VAL A N 1
ATOM 1656 C CA . VAL A 1 231 ? 22.714 14.459 13.950 1.00 7.75 231 VAL A CA 1
ATOM 1657 C C . VAL A 1 231 ? 21.634 14.104 12.942 1.00 13.13 231 VAL A C 1
ATOM 1658 O O . VAL A 1 231 ? 20.601 13.504 13.250 1.00 12.10 231 VAL A O 1
ATOM 1662 N N . ALA A 1 232 ? 21.858 14.490 11.690 1.00 8.88 232 ALA A N 1
ATOM 1663 C CA . ALA A 1 232 ? 20.928 14.079 10.648 1.00 11.48 232 ALA A CA 1
ATOM 1664 C C . ALA A 1 232 ? 20.891 12.562 10.574 1.00 8.43 232 ALA A C 1
ATOM 1665 O O . ALA A 1 232 ? 19.825 11.931 10.462 1.00 13.25 232 ALA A O 1
ATOM 1667 N N . ALA A 1 233 ? 22.066 11.920 10.645 1.00 10.35 233 ALA A N 1
ATOM 1668 C CA . ALA A 1 233 ? 22.101 10.454 10.632 1.00 11.50 233 ALA A CA 1
ATOM 1669 C C . ALA A 1 233 ? 21.371 9.862 11.833 1.00 10.23 233 ALA A C 1
ATOM 1670 O O . ALA A 1 233 ? 20.699 8.828 11.720 1.00 11.45 233 ALA A O 1
ATOM 1672 N N . LEU A 1 234 ? 21.488 10.488 13.009 1.00 5.57 234 LEU A N 1
ATOM 1673 C CA . LEU A 1 234 ? 20.740 9.967 14.151 1.00 8.20 234 LEU A CA 1
ATOM 1674 C C . LEU A 1 234 ? 19.240 9.983 13.882 1.00 15.00 234 LEU A C 1
ATOM 1675 O O . LEU A 1 234 ? 18.518 9.048 14.219 1.00 10.79 234 LEU A O 1
ATOM 1680 N N . TYR A 1 235 ? 18.783 11.074 13.262 1.00 11.11 235 TYR A N 1
ATOM 1681 C CA . TYR A 1 235 ? 17.344 11.260 13.046 1.00 12.81 235 TYR A CA 1
ATOM 1682 C C . TYR A 1 235 ? 16.833 10.271 12.018 1.00 9.24 235 TYR A C 1
ATOM 1683 O O . TYR A 1 235 ? 15.788 9.632 12.181 1.00 9.75 235 TYR A O 1
ATOM 1692 N N . LEU A 1 236 ? 17.585 10.124 10.931 1.00 8.18 236 LEU A N 1
ATOM 1693 C CA . LEU A 1 236 ? 17.206 9.235 9.834 1.00 14.95 236 LEU A CA 1
ATOM 1694 C C . LEU A 1 236 ? 17.195 7.779 10.282 1.00 20.62 236 LEU A C 1
ATOM 1695 O O . LEU A 1 236 ? 16.462 6.973 9.714 1.00 14.76 236 LEU A O 1
ATOM 1700 N N . GLU A 1 237 ? 18.003 7.422 11.284 1.00 15.03 237 GLU A N 1
ATOM 1701 C CA . GLU A 1 237 ? 17.938 6.034 11.731 1.00 14.75 237 GLU A CA 1
ATOM 1702 C C . GLU A 1 237 ? 16.524 5.681 12.196 1.00 17.61 237 GLU A C 1
ATOM 1703 O O . GLU A 1 237 ? 15.985 4.620 11.879 1.00 15.55 237 GLU A O 1
ATOM 1709 N N . GLN A 1 238 ? 15.909 6.594 12.931 1.00 18.55 238 GLN A N 1
ATOM 1710 C CA . GLN A 1 238 ? 14.586 6.368 13.500 1.00 11.47 238 GLN A CA 1
ATOM 1711 C C . GLN A 1 238 ? 13.474 6.762 12.537 1.00 16.38 238 GLN A C 1
ATOM 1712 O O . GLN A 1 238 ? 12.331 6.356 12.735 1.00 13.95 238 GLN A O 1
ATOM 1718 N N . ASN A 1 239 ? 13.802 7.539 11.509 1.00 15.88 239 ASN A N 1
ATOM 1719 C CA . ASN A 1 239 ? 12.821 8.000 10.531 1.00 13.86 239 ASN A CA 1
ATOM 1720 C C . ASN A 1 239 ? 13.340 7.828 9.115 1.00 18.76 239 ASN A C 1
ATOM 1721 O O . ASN A 1 239 ? 13.518 8.804 8.399 1.00 17.37 239 ASN A O 1
ATOM 1726 N N . PRO A 1 240 ? 13.631 6.617 8.656 1.00 18.00 240 PRO A N 1
ATOM 1727 C CA . PRO A 1 240 ? 14.332 6.452 7.390 1.00 22.70 240 PRO A CA 1
ATOM 1728 C C . PRO A 1 240 ? 13.549 6.916 6.165 1.00 24.80 240 PRO A C 1
ATOM 1729 O O . PRO A 1 240 ? 14.221 7.048 5.130 1.00 23.66 240 PRO A O 1
ATOM 1733 N N . SER A 1 241 ? 12.249 7.148 6.271 1.00 22.81 241 SER A N 1
ATOM 1734 C CA . SER A 1 241 ? 11.427 7.617 5.160 1.00 30.76 241 SER A CA 1
ATOM 1735 C C . SER A 1 241 ? 11.446 9.140 5.011 1.00 26.20 241 SER A C 1
ATOM 1736 O O . SER A 1 241 ? 10.981 9.629 3.979 1.00 17.52 241 SER A O 1
ATOM 1739 N N . ALA A 1 242 ? 11.936 9.883 6.002 1.00 13.81 242 ALA A N 1
ATOM 1740 C CA . ALA A 1 242 ? 11.924 11.332 5.973 1.00 7.56 242 ALA A CA 1
ATOM 1741 C C . ALA A 1 242 ? 12.670 11.932 4.775 1.00 13.40 242 ALA A C 1
ATOM 1742 O O . ALA A 1 242 ? 13.760 11.453 4.444 1.00 17.86 242 ALA A O 1
ATOM 1744 N N . THR A 1 243 ? 12.072 12.964 4.180 1.00 13.58 243 THR A N 1
ATOM 1745 C CA . THR A 1 243 ? 12.685 13.746 3.109 1.00 13.56 243 THR A CA 1
ATOM 1746 C C . THR A 1 243 ? 13.725 14.698 3.687 1.00 18.73 243 THR A C 1
ATOM 1747 O O . THR A 1 243 ? 13.655 15.030 4.870 1.00 11.37 243 THR A O 1
ATOM 1751 N N . PRO A 1 244 ? 14.663 15.161 2.874 1.00 13.72 244 PRO A N 1
ATOM 1752 C CA . PRO A 1 244 ? 15.620 16.159 3.358 1.00 12.95 244 PRO A CA 1
ATOM 1753 C C . PRO A 1 244 ? 14.930 17.359 4.001 1.00 10.60 244 PRO A C 1
ATOM 1754 O O . PRO A 1 244 ? 15.339 17.868 5.056 1.00 9.69 244 PRO A O 1
ATOM 1758 N N . ALA A 1 245 ? 13.828 17.831 3.403 1.00 9.44 245 ALA A N 1
ATOM 1759 C CA . ALA A 1 245 ? 13.129 18.948 4.028 1.00 8.98 245 ALA A CA 1
ATOM 1760 C C . ALA A 1 245 ? 12.677 18.641 5.449 1.00 14.25 245 ALA A C 1
ATOM 1761 O O . ALA A 1 245 ? 12.762 19.479 6.351 1.00 10.61 245 ALA A O 1
ATOM 1763 N N . SER A 1 246 ? 12.139 17.449 5.696 1.00 11.15 246 SER A N 1
ATOM 1764 C CA . SER A 1 246 ? 11.707 17.111 7.055 1.00 7.91 246 SER A CA 1
ATOM 1765 C C . SER A 1 246 ? 12.857 16.965 8.041 1.00 10.69 246 SER A C 1
ATOM 1766 O O . SER A 1 246 ? 12.749 17.271 9.231 1.00 12.43 246 SER A O 1
ATOM 1769 N N . VAL A 1 247 ? 13.990 16.431 7.598 1.00 14.08 247 VAL A N 1
ATOM 1770 C CA . VAL A 1 247 ? 15.165 16.275 8.455 1.00 9.18 247 VAL A CA 1
ATOM 1771 C C . VAL A 1 247 ? 15.660 17.651 8.878 1.00 16.36 247 VAL A C 1
ATOM 1772 O O . VAL A 1 247 ? 15.909 17.896 10.053 1.00 17.09 247 VAL A O 1
ATOM 1776 N N . ALA A 1 248 ? 15.815 18.526 7.875 1.00 13.44 248 ALA A N 1
ATOM 1777 C CA . ALA A 1 248 ? 16.251 19.881 8.201 1.00 13.63 248 ALA A CA 1
ATOM 1778 C C . ALA A 1 248 ? 15.292 20.511 9.199 1.00 19.25 248 ALA A C 1
ATOM 1779 O O . ALA A 1 248 ? 15.668 21.186 10.156 1.00 17.02 248 ALA A O 1
ATOM 1781 N N . SER A 1 249 ? 13.992 20.299 8.983 1.00 13.14 249 SER A N 1
ATOM 1782 C CA . SER A 1 249 ? 13.030 20.966 9.853 1.00 14.57 249 SER A CA 1
ATOM 1783 C C . SER A 1 249 ? 13.089 20.435 11.277 1.00 13.31 249 SER A C 1
ATOM 1784 O O . SER A 1 249 ? 12.867 21.166 12.253 1.00 20.87 249 SER A O 1
ATOM 1787 N N . ALA A 1 250 ? 13.393 19.144 11.421 1.00 12.51 250 ALA A N 1
ATOM 1788 C CA . ALA A 1 250 ? 13.442 18.554 12.764 1.00 11.36 250 ALA A CA 1
ATOM 1789 C C . ALA A 1 250 ? 14.634 19.088 13.532 1.00 14.06 250 ALA A C 1
ATOM 1790 O O . ALA A 1 250 ? 14.629 19.413 14.722 1.00 11.05 250 ALA A O 1
ATOM 1792 N N . ILE A 1 251 ? 15.747 19.178 12.801 1.00 9.74 251 ILE A N 1
ATOM 1793 C CA . ILE A 1 251 ? 16.952 19.697 13.446 1.00 7.42 251 ILE A CA 1
ATOM 1794 C C . ILE A 1 251 ? 16.792 21.175 13.779 1.00 13.36 251 ILE A C 1
ATOM 1795 O O . ILE A 1 251 ? 17.186 21.623 14.849 1.00 10.48 251 ILE A O 1
ATOM 1800 N N . LEU A 1 252 ? 16.218 21.985 12.879 1.00 11.85 252 LEU A N 1
ATOM 1801 C CA . LEU A 1 252 ? 16.141 23.414 13.180 1.00 11.43 252 LEU A CA 1
ATOM 1802 C C . LEU A 1 252 ? 15.100 23.685 14.255 1.00 15.57 252 LEU A C 1
ATOM 1803 O O . LEU A 1 252 ? 15.262 24.467 15.190 1.00 14.96 252 LEU A O 1
ATOM 1808 N N . ASN A 1 253 ? 13.953 23.004 14.152 1.00 11.94 253 ASN A N 1
ATOM 1809 C CA . ASN A 1 253 ? 12.978 23.198 15.230 1.00 13.18 253 ASN A CA 1
ATOM 1810 C C . ASN A 1 253 ? 13.494 22.687 16.566 1.00 18.23 253 ASN A C 1
ATOM 1811 O O . ASN A 1 253 ? 13.069 23.186 17.615 1.00 12.73 253 ASN A O 1
ATOM 1816 N N . GLY A 1 254 ? 14.399 21.717 16.575 1.00 16.89 254 GLY A N 1
ATOM 1817 C CA . GLY A 1 254 ? 14.821 21.130 17.846 1.00 16.17 254 GLY A CA 1
ATOM 1818 C C . GLY A 1 254 ? 16.034 21.830 18.442 1.00 15.42 254 GLY A C 1
ATOM 1819 O O . GLY A 1 254 ? 16.460 21.542 19.565 1.00 14.76 254 GLY A O 1
ATOM 1820 N N . ALA A 1 255 ? 16.587 22.763 17.684 1.00 12.38 255 ALA A N 1
ATOM 1821 C CA . ALA A 1 255 ? 17.836 23.438 18.002 1.00 11.56 255 ALA A CA 1
ATOM 1822 C C . ALA A 1 255 ? 17.720 24.234 19.298 1.00 13.87 255 ALA A C 1
ATOM 1823 O O . ALA A 1 255 ? 16.651 24.725 19.640 1.00 12.86 255 ALA A O 1
ATOM 1825 N N . THR A 1 256 ? 18.823 24.385 20.005 1.00 9.11 256 THR A N 1
ATOM 1826 C CA . THR A 1 256 ? 18.849 25.227 21.201 1.00 6.35 256 THR A CA 1
ATOM 1827 C C . THR A 1 256 ? 18.829 26.697 20.836 1.00 12.40 256 THR A C 1
ATOM 1828 O O . THR A 1 256 ? 19.605 27.177 20.010 1.00 10.72 256 THR A O 1
ATOM 1832 N N . THR A 1 257 ? 17.926 27.509 21.399 1.00 12.31 257 THR A N 1
ATOM 1833 C CA . THR A 1 257 ? 17.914 28.888 20.917 1.00 14.15 257 THR A CA 1
ATOM 1834 C C . THR A 1 257 ? 18.259 29.885 22.017 1.00 21.30 257 THR A C 1
ATOM 1835 O O . THR A 1 257 ? 17.972 29.657 23.202 1.00 16.31 257 THR A O 1
ATOM 1839 N N . GLY A 1 258 ? 18.860 31.003 21.627 1.00 21.60 258 GLY A N 1
ATOM 1840 C CA . GLY A 1 258 ? 19.091 32.102 22.558 1.00 16.40 258 GLY A CA 1
ATOM 1841 C C . GLY A 1 258 ? 20.352 31.970 23.371 1.00 20.14 258 GLY A C 1
ATOM 1842 O O . GLY A 1 258 ? 20.632 32.808 24.230 1.00 15.04 258 GLY A O 1
ATOM 1843 N N . ARG A 1 259 ? 21.170 30.940 23.153 1.00 13.14 259 ARG A N 1
ATOM 1844 C CA . ARG A 1 259 ? 22.329 30.775 24.025 1.00 8.19 259 ARG A CA 1
ATOM 1845 C C . ARG A 1 259 ? 23.598 31.401 23.475 1.00 13.30 259 ARG A C 1
ATOM 1846 O O . ARG A 1 259 ? 24.608 31.501 24.168 1.00 7.58 259 ARG A O 1
ATOM 1854 N N . LEU A 1 260 ? 23.596 31.803 22.201 1.00 13.14 260 LEU A N 1
ATOM 1855 C CA . LEU A 1 260 ? 24.852 32.183 21.574 1.00 11.59 260 LEU A CA 1
ATOM 1856 C C . LEU A 1 260 ? 25.122 33.681 21.667 1.00 14.29 260 LEU A C 1
ATOM 1857 O O . LEU A 1 260 ? 24.202 34.499 21.690 1.00 15.06 260 LEU A O 1
ATOM 1862 N N . SER A 1 261 ? 26.400 34.047 21.699 1.00 15.13 261 SER A N 1
ATOM 1863 C CA . SER A 1 261 ? 26.722 35.476 21.690 1.00 23.94 261 SER A CA 1
ATOM 1864 C C . SER A 1 261 ? 27.505 35.842 20.432 1.00 17.15 261 SER A C 1
ATOM 1865 O O . SER A 1 261 ? 28.197 34.976 19.902 1.00 14.75 261 SER A O 1
ATOM 1868 N N . GLY A 1 262 ? 27.408 37.084 19.968 1.00 16.92 262 GLY A N 1
ATOM 1869 C CA . GLY A 1 262 ? 28.247 37.593 18.905 1.00 18.04 262 GLY A CA 1
ATOM 1870 C C . GLY A 1 262 ? 27.995 37.002 17.538 1.00 13.74 262 GLY A C 1
ATOM 1871 O O . GLY A 1 262 ? 28.909 36.964 16.713 1.00 12.33 262 GLY A O 1
ATOM 1872 N N . ILE A 1 263 ? 26.779 36.547 17.263 1.00 11.92 263 ILE A N 1
ATOM 1873 C CA . ILE A 1 263 ? 26.507 35.781 16.049 1.00 12.70 263 ILE A CA 1
ATOM 1874 C C . ILE A 1 263 ? 26.345 36.632 14.792 1.00 10.78 263 ILE A C 1
ATOM 1875 O O . ILE A 1 263 ? 26.455 36.112 13.680 1.00 14.70 263 ILE A O 1
ATOM 1880 N N . GLY A 1 264 ? 26.104 37.920 14.943 1.00 11.60 264 GLY A N 1
ATOM 1881 C CA . GLY A 1 264 ? 26.056 38.821 13.798 1.00 18.84 264 GLY A CA 1
ATOM 1882 C C . GLY A 1 264 ? 24.671 39.077 13.240 1.00 23.84 264 GLY A C 1
ATOM 1883 O O . GLY A 1 264 ? 23.701 38.363 13.502 1.00 21.75 264 GLY A O 1
ATOM 1884 N N . SER A 1 265 ? 24.541 40.135 12.440 1.00 25.62 265 SER A N 1
ATOM 1885 C CA . SER A 1 265 ? 23.248 40.530 11.897 1.00 22.68 265 SER A CA 1
ATOM 1886 C C . SER A 1 265 ? 22.721 39.504 10.891 1.00 18.15 265 SER A C 1
ATOM 1887 O O . SER A 1 265 ? 23.470 39.018 10.047 1.00 17.16 265 SER A O 1
ATOM 1890 N N . GLY A 1 266 ? 21.434 39.212 11.013 1.00 11.21 266 GLY A N 1
ATOM 1891 C CA . GLY A 1 266 ? 20.734 38.225 10.229 1.00 11.67 266 GLY A CA 1
ATOM 1892 C C . GLY A 1 266 ? 20.982 36.804 10.716 1.00 17.80 266 GLY A C 1
ATOM 1893 O O . GLY A 1 266 ? 20.268 35.886 10.281 1.00 16.07 266 GLY A O 1
ATOM 1894 N N . SER A 1 267 ? 21.963 36.521 11.580 1.00 16.25 267 SER A N 1
ATOM 1895 C CA . SER A 1 267 ? 22.165 35.120 11.983 1.00 12.26 267 SER A CA 1
ATOM 1896 C C . SER A 1 267 ? 21.065 34.588 12.892 1.00 13.34 267 SER A C 1
ATOM 1897 O O . SER A 1 267 ? 20.573 35.267 13.803 1.00 11.58 267 SER A O 1
ATOM 1900 N N . PRO A 1 268 ? 20.672 33.326 12.728 1.00 15.84 268 PRO A N 1
ATOM 1901 C CA . PRO A 1 268 ? 19.699 32.737 13.673 1.00 17.62 268 PRO A CA 1
ATOM 1902 C C . PRO A 1 268 ? 20.405 32.323 14.960 1.00 13.15 268 PRO A C 1
ATOM 1903 O O . PRO A 1 268 ? 21.536 31.815 14.942 1.00 12.01 268 PRO A O 1
ATOM 1907 N N . ASN A 1 269 ? 19.780 32.536 16.124 1.00 5.94 269 ASN A N 1
ATOM 1908 C CA . ASN A 1 269 ? 20.447 32.141 17.372 1.00 7.41 269 ASN A CA 1
ATOM 1909 C C . ASN A 1 269 ? 20.069 30.700 17.707 1.00 18.05 269 ASN A C 1
ATOM 1910 O O . ASN A 1 269 ? 19.268 30.437 18.607 1.00 11.55 269 ASN A O 1
ATOM 1915 N N . ARG A 1 270 ? 20.645 29.781 16.941 1.00 10.74 270 ARG A N 1
ATOM 1916 C CA . ARG A 1 270 ? 20.348 28.365 16.999 1.00 7.17 270 ARG A CA 1
ATOM 1917 C C . ARG A 1 270 ? 21.646 27.561 17.095 1.00 9.67 270 ARG A C 1
ATOM 1918 O O . ARG A 1 270 ? 22.554 27.778 16.298 1.00 11.63 270 ARG A O 1
ATOM 1926 N N . LEU A 1 271 ? 21.663 26.664 18.069 1.00 10.08 271 LEU A N 1
ATOM 1927 C CA . LEU A 1 271 ? 22.818 25.821 18.324 1.00 12.91 271 LEU A CA 1
ATOM 1928 C C . LEU A 1 271 ? 22.357 24.375 18.225 1.00 14.12 271 LEU A C 1
ATOM 1929 O O . LEU A 1 271 ? 21.325 24.010 18.794 1.00 10.53 271 LEU A O 1
ATOM 1934 N N . LEU A 1 272 ? 23.110 23.567 17.503 1.00 9.97 272 LEU A N 1
ATOM 1935 C CA . LEU A 1 272 ? 22.755 22.163 17.319 1.00 10.23 272 LEU A CA 1
ATOM 1936 C C . LEU A 1 272 ? 22.442 21.432 18.614 1.00 8.78 272 LEU A C 1
ATOM 1937 O O . LEU A 1 272 ? 23.193 21.580 19.589 1.00 8.01 272 LEU A O 1
ATOM 1942 N N . TYR A 1 273 ? 21.373 20.642 18.603 1.00 7.85 273 TYR A N 1
ATOM 1943 C CA . TYR A 1 273 ? 20.945 19.817 19.731 1.00 8.36 273 TYR A CA 1
ATOM 1944 C C . TYR A 1 273 ? 20.707 18.394 19.226 1.00 12.00 273 TYR A C 1
ATOM 1945 O O . TYR A 1 273 ? 20.058 18.252 18.200 1.00 11.91 273 TYR A O 1
ATOM 1954 N N . SER A 1 274 ? 21.234 17.361 19.896 1.00 9.36 274 SER A N 1
ATOM 1955 C CA . SER A 1 274 ? 21.262 16.062 19.242 1.00 7.73 274 SER A CA 1
ATOM 1956 C C . SER A 1 274 ? 20.099 15.166 19.629 1.00 15.96 274 SER A C 1
ATOM 1957 O O . SER A 1 274 ? 19.829 14.170 18.943 1.00 15.14 274 SER A O 1
ATOM 1960 N N . LEU A 1 275 ? 19.441 15.513 20.728 1.00 14.38 275 LEU A N 1
ATOM 1961 C CA . LEU A 1 275 ? 18.447 14.601 21.312 1.00 13.43 275 LEU A CA 1
ATOM 1962 C C . LEU A 1 275 ? 17.070 14.912 20.754 1.00 27.35 275 LEU A C 1
ATOM 1963 O O . LEU A 1 275 ? 16.138 15.402 21.386 1.00 21.64 275 LEU A O 1
ATOM 1968 N N . LEU A 1 276 ? 16.926 14.615 19.461 1.00 25.87 276 LEU A N 1
ATOM 1969 C CA . LEU A 1 276 ? 15.678 14.886 18.765 1.00 21.25 276 LEU A CA 1
ATOM 1970 C C . LEU A 1 276 ? 14.737 13.680 18.868 1.00 38.14 276 LEU A C 1
ATOM 1971 O O . LEU A 1 276 ? 15.226 12.559 18.650 1.00 49.77 276 LEU A O 1
#

Secondary structure (DSSP, 8-state):
-EESS--HHHHHHTSSSSSP-S-EE-S---TT-EEEEEES---TT-GGGTT-EEEEEETTSS-S--SSSHHHHHHHHHH-TTT-SSTT-EEEEEE-S-TTS---HHHHHHHHHHHHHH--SSEEEEE---EE--HHHHHHHHHHHHTT-EEEEE--SSSSBGGGEETTT-TTSEEEEEE-TTSBB-TT--BSTT--EEEE-SSEEEE-TTSSS-EEEE-SHHHHHHHHHHHHHHHHHH-TT--HHHHHHHHHHHSEES--BS--TT---EE-----

Sequence (276 aa):
ATQSPAPWGLDRIDQRDLPLSNSYTYTATGRGVNVYVIDTGIRTTHREFGGRARVGYDALGGNGQDCNGHGTHVAGTIGGVTYGVAKAVNLYAVRVLDCNGSGSTSGVIAGVDWVTRNHRRPAVANMSLGGGVSTALDNAVKNSIAAGVVYAVAAGNDNANACNYSPARVAEALTVGATTSSDARASFSNYGSCVDLFAPGASIPSAWYTSDTATQTLNGTSMATPHVAGVAALYLEQNPSATPASVASAILNGATTGRLSGIGSGSPNRLLYSLL

Solvent-accessible surface area: 9739 Å² total; per-residue (Å²): 84,81,31,75,99,17,23,38,1,1,4,0,0,17,34,89,73,69,118,64,63,76,23,0,43,38,118,8,40,0,142,38,0,11,0,4,0,0,2,0,0,0,69,18,89,4,158,4,0,66,61,44,8,102,57,25,64,24,30,77,83,42,107,0,56,10,39,26,0,77,0,0,0,0,0,0,1,0,0,0,85,52,42,0,1,0,22,31,0,41,0,45,0,0,20,0,21,47,61,131,28,61,40,71,65,83,13,11,35,36,0,0,52,41,0,35,170,67,29,185,154,22,2,0,0,0,0,10,27,52,36,55,78,27,91,60,9,7,84,8,0,83,94,0,14,89,31,14,0,5,2,1,0,4,0,12,79,73,78,26,67,0,37,90,47,2,0,3,91,2,88,96,2,4,0,0,0,0,1,36,55,88,8,29,51,2,95,51,0,0,57,1,85,30,2,27,0,0,0,0,0,17,62,4,34,0,0,34,64,85,41,54,79,20,69,74,83,32,90,1,1,24,7,0,0,0,3,0,0,0,0,1,0,8,39,4,34,98,60,78,110,28,76,19,78,54,0,20,52,25,1,38,129,18,8,1,78,58,94,15,61,60,22,36,103,52,17,26,45,77,0,0,34,6,66,66

Foldseek 3Di:
DKDAQAWVQQQPFADQDDDGPSMHDAPAQLAPAEEEEEFQAAQQLAPQQVNQEDEDEALPPDRRYHLAWLSHFLVFCPAGCGNHLRPHHRYYRQHAAHNPRDHDVVSSLVSLVSCQPDPDFPYEYEALDKDFDDVSQCVSNVSSLVSFYAYFYELWQQLEASCGMPPLQNQLHAYEWADDSQQEGDNRTHAAQSHLAYGHFAQRKGATRPDSHHIDTHGGSSNRRSNLSNLLSRVCVVVRPDGNVVSSVVQSVVFRADHHPHRDYRGGRTYTHRHD